Protein AF-A0A6M3IKQ6-F1 (afdb_monomer_lite)

Organism: NCBI:txid1070528

Sequence (246 aa):
MAHYSEMDGYPQEQFGENSQMYCERKLKCAWADRYAVLMEVAGNGGQNYPYKTDMLARANGAGIMPFGKQSDSSSSPIAVYDYAIITVKYSTTTAVKLGSAWVTEELQPTSRLINVNMAGHNWIAPGSYPVVPADNIVKLETAFDYVVTYYHLTGIPVAAYANCNKVNSGSVASWLLGLSFDPETLLYPRPIVIRTFDPGIL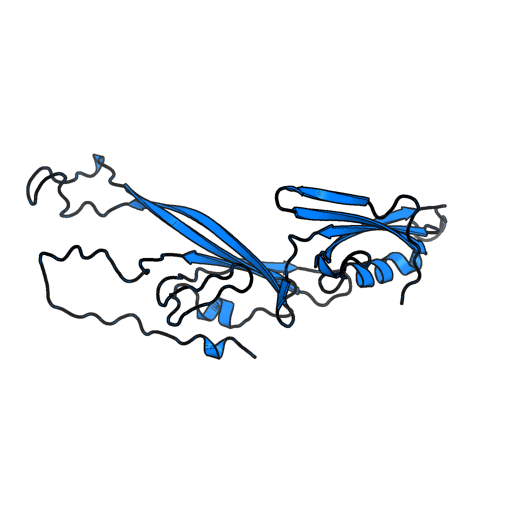STFRLTYRFGFRPATWNKHLHTNEYYATTADPIYKSFNFASLMP

Structure (mmCIF, N/CA/C/O backbone):
data_AF-A0A6M3IKQ6-F1
#
_entry.id   AF-A0A6M3IKQ6-F1
#
loop_
_atom_site.group_PDB
_atom_site.id
_atom_site.type_symbol
_atom_site.label_atom_id
_atom_site.label_alt_id
_atom_site.label_comp_id
_atom_site.label_asym_id
_atom_site.label_entity_id
_atom_site.label_seq_id
_atom_site.pdbx_PDB_ins_code
_atom_site.Cartn_x
_atom_site.Cartn_y
_atom_site.Cartn_z
_atom_site.occupancy
_atom_site.B_iso_or_equiv
_atom_site.auth_seq_id
_atom_site.auth_comp_id
_atom_site.auth_asym_id
_atom_site.auth_atom_id
_atom_site.pdbx_PDB_model_num
ATOM 1 N N . MET A 1 1 ? 6.116 -10.976 -26.758 1.00 73.38 1 MET A N 1
ATOM 2 C CA . MET A 1 1 ? 7.003 -10.676 -25.619 1.00 73.38 1 MET A CA 1
ATOM 3 C C . MET A 1 1 ? 8.006 -9.667 -26.124 1.00 73.38 1 MET A C 1
ATOM 5 O O . MET A 1 1 ? 8.506 -9.875 -27.226 1.00 73.38 1 MET A O 1
ATOM 9 N N . ALA A 1 2 ? 8.188 -8.545 -25.437 1.00 83.19 2 ALA A N 1
ATOM 10 C CA . ALA A 1 2 ? 9.116 -7.529 -25.920 1.00 83.19 2 ALA A CA 1
ATOM 11 C C . ALA A 1 2 ? 10.561 -8.000 -25.684 1.00 83.19 2 ALA A C 1
ATOM 13 O O . ALA A 1 2 ? 10.852 -8.617 -24.662 1.00 83.19 2 ALA A O 1
ATOM 14 N N . HIS A 1 3 ? 11.468 -7.751 -26.630 1.00 92.12 3 HIS A N 1
ATOM 15 C CA . HIS A 1 3 ? 12.859 -8.185 -26.497 1.00 92.12 3 HIS A CA 1
ATOM 16 C C . HIS A 1 3 ? 13.669 -7.153 -25.705 1.00 92.12 3 HIS A C 1
ATOM 18 O O . HIS A 1 3 ? 13.751 -5.982 -26.078 1.00 92.12 3 HIS A O 1
ATOM 24 N N . TYR A 1 4 ? 14.296 -7.594 -24.617 1.00 96.12 4 TYR A N 1
ATOM 25 C CA . TYR A 1 4 ? 15.189 -6.771 -23.808 1.00 96.12 4 TYR A CA 1
ATOM 26 C C . TYR A 1 4 ? 16.351 -7.601 -23.253 1.00 96.12 4 TYR A C 1
ATOM 28 O O . TYR A 1 4 ? 16.254 -8.820 -23.120 1.00 96.12 4 TYR A O 1
ATOM 36 N N . SER A 1 5 ? 17.452 -6.932 -22.917 1.00 97.00 5 SER A N 1
ATOM 37 C CA . SER A 1 5 ? 18.617 -7.521 -22.251 1.00 97.00 5 SER A CA 1
ATOM 38 C C . SER A 1 5 ? 18.917 -6.780 -20.951 1.00 97.00 5 SER A C 1
ATOM 40 O O . SER A 1 5 ? 18.709 -5.571 -20.861 1.00 97.00 5 SER A O 1
ATOM 42 N N . GLU A 1 6 ? 19.421 -7.476 -19.938 1.00 97.12 6 GLU A N 1
ATOM 43 C CA . GLU A 1 6 ? 19.898 -6.826 -18.711 1.00 97.12 6 GLU A CA 1
ATOM 44 C C . GLU A 1 6 ? 21.197 -6.055 -19.001 1.00 97.12 6 GLU A C 1
ATOM 46 O O . GLU A 1 6 ? 22.000 -6.477 -19.834 1.00 97.12 6 GLU A O 1
ATOM 51 N N . MET A 1 7 ? 21.378 -4.890 -18.378 1.00 97.50 7 MET A N 1
ATOM 52 C CA . MET A 1 7 ? 22.631 -4.139 -18.460 1.00 97.50 7 MET A CA 1
ATOM 53 C C . MET A 1 7 ? 23.679 -4.705 -17.502 1.00 97.50 7 MET A C 1
ATOM 55 O O . MET A 1 7 ? 23.350 -5.098 -16.384 1.00 97.50 7 MET A O 1
ATOM 59 N N . ASP A 1 8 ? 24.947 -4.655 -17.909 1.00 96.88 8 ASP A N 1
ATOM 60 C CA . ASP A 1 8 ? 26.065 -5.070 -17.062 1.00 96.88 8 ASP A CA 1
ATOM 61 C C . ASP A 1 8 ? 26.089 -4.295 -15.736 1.00 96.88 8 ASP A C 1
ATOM 63 O O . ASP A 1 8 ? 25.844 -3.085 -15.685 1.00 96.88 8 ASP A O 1
ATOM 67 N N . GLY A 1 9 ? 26.388 -5.007 -14.647 1.00 95.50 9 GLY A N 1
ATOM 68 C CA . GLY A 1 9 ? 26.382 -4.454 -13.290 1.00 95.50 9 GLY A CA 1
ATOM 69 C C . GLY A 1 9 ? 24.996 -4.362 -12.636 1.00 95.50 9 GLY A C 1
ATOM 70 O O . GLY A 1 9 ? 24.898 -3.832 -11.529 1.00 95.50 9 GLY A O 1
ATOM 71 N N . TYR A 1 10 ? 23.951 -4.878 -13.292 1.00 96.88 10 TYR A N 1
ATOM 72 C CA . TYR A 1 10 ? 22.602 -5.052 -12.746 1.00 96.88 10 TYR A CA 1
ATOM 73 C C . TYR A 1 10 ? 22.197 -6.539 -12.757 1.00 96.88 10 TYR A C 1
ATOM 75 O O . TYR A 1 10 ? 22.705 -7.289 -13.593 1.00 96.88 10 TYR A O 1
ATOM 83 N N . PRO A 1 11 ? 21.299 -6.992 -11.857 1.00 96.69 11 PRO A N 1
ATOM 84 C CA . PRO A 1 11 ? 20.583 -6.237 -10.819 1.00 96.69 11 PRO A CA 1
ATOM 85 C C . PRO A 1 11 ? 21.486 -5.694 -9.701 1.00 96.69 11 PRO A C 1
ATOM 87 O O . PRO A 1 11 ? 22.519 -6.276 -9.382 1.00 96.69 11 PRO A O 1
ATOM 90 N N . GLN A 1 12 ? 21.061 -4.600 -9.067 1.00 96.44 12 GLN A N 1
ATOM 91 C CA . GLN A 1 12 ? 21.650 -4.105 -7.821 1.00 96.44 12 GLN A CA 1
ATOM 92 C C . GLN A 1 12 ? 20.679 -4.373 -6.676 1.00 96.44 12 GLN A C 1
ATOM 94 O O . GLN A 1 12 ? 19.562 -3.856 -6.678 1.00 96.44 12 GLN A O 1
ATOM 99 N N . GLU A 1 13 ? 21.087 -5.209 -5.723 1.00 95.75 13 GLU A N 1
ATOM 100 C CA . GLU A 1 13 ? 20.288 -5.583 -4.553 1.00 95.75 13 GLU A CA 1
ATOM 101 C C . GLU A 1 13 ? 20.779 -4.832 -3.310 1.00 95.75 13 GLU A C 1
ATOM 103 O O . GLU A 1 13 ? 21.976 -4.769 -3.036 1.00 95.75 13 GLU A O 1
ATOM 108 N N . GLN A 1 14 ? 19.841 -4.305 -2.530 1.00 94.25 14 GLN A N 1
ATOM 109 C CA . GLN A 1 14 ? 20.077 -3.713 -1.223 1.00 94.25 14 GLN A CA 1
ATOM 110 C C . GLN A 1 14 ? 19.112 -4.334 -0.214 1.00 94.25 14 GLN A C 1
ATOM 112 O O . GLN A 1 14 ? 17.908 -4.422 -0.458 1.00 94.25 14 GLN A O 1
ATOM 117 N N . PHE A 1 15 ? 19.638 -4.730 0.942 1.00 90.19 15 PHE A N 1
ATOM 118 C CA . PHE A 1 15 ? 18.839 -5.198 2.068 1.00 90.19 15 PHE A CA 1
ATOM 119 C C . PHE A 1 15 ? 18.829 -4.117 3.145 1.00 90.19 15 PHE A C 1
ATOM 121 O O . PHE A 1 15 ? 19.882 -3.698 3.625 1.00 90.19 15 PHE A O 1
ATOM 128 N N . GLY A 1 16 ? 17.636 -3.622 3.457 1.00 83.88 16 GLY A N 1
ATOM 129 C CA . GLY A 1 16 ? 17.401 -2.675 4.535 1.00 83.88 16 GLY A CA 1
ATOM 130 C C . GLY A 1 16 ? 17.180 -3.368 5.877 1.00 83.88 16 GLY A C 1
ATOM 131 O O . GLY A 1 16 ? 17.229 -4.596 6.000 1.00 83.88 16 GLY A O 1
ATOM 132 N N . GLU A 1 17 ? 16.889 -2.557 6.889 1.00 74.25 17 GLU A N 1
ATOM 133 C CA . GLU A 1 17 ? 16.454 -3.042 8.197 1.00 74.25 17 GLU A CA 1
ATOM 134 C C . GLU A 1 17 ? 15.153 -3.857 8.057 1.00 74.25 17 GLU A C 1
ATOM 136 O O . GLU A 1 17 ? 14.319 -3.592 7.187 1.00 74.25 17 GLU A O 1
ATOM 141 N N . ASN A 1 18 ? 14.988 -4.885 8.895 1.00 77.62 18 ASN A N 1
ATOM 142 C CA . ASN A 1 18 ? 13.863 -5.835 8.859 1.00 77.62 18 ASN A CA 1
ATOM 143 C C . ASN A 1 18 ? 13.799 -6.727 7.607 1.00 77.62 18 ASN A C 1
ATOM 145 O O . ASN A 1 18 ? 12.714 -7.105 7.168 1.00 77.62 18 ASN A O 1
ATOM 149 N N . SER A 1 19 ? 14.953 -7.056 7.016 1.00 80.12 19 SER A N 1
ATOM 150 C CA . SER A 1 19 ? 15.046 -7.950 5.848 1.00 80.12 19 SER A CA 1
ATOM 151 C C . SER A 1 19 ? 14.261 -7.451 4.628 1.00 80.12 19 SER A C 1
ATOM 153 O O . SER A 1 19 ? 13.916 -8.230 3.738 1.00 80.12 19 SER A O 1
ATOM 155 N N . GLN A 1 20 ? 13.991 -6.143 4.561 1.00 85.62 20 GLN A N 1
ATOM 156 C CA . GLN A 1 20 ? 13.368 -5.535 3.395 1.00 85.62 20 GLN A CA 1
ATOM 157 C C . GLN A 1 20 ? 14.355 -5.540 2.236 1.00 85.62 20 GLN A C 1
ATOM 159 O O . GLN A 1 20 ? 15.474 -5.046 2.365 1.00 85.62 20 GLN A O 1
ATOM 164 N N . MET A 1 21 ? 13.938 -6.072 1.095 1.00 90.56 21 MET A N 1
ATOM 165 C CA . MET A 1 21 ? 14.737 -6.026 -0.118 1.00 90.56 21 MET A CA 1
ATOM 166 C C . MET A 1 21 ? 14.303 -4.826 -0.950 1.00 90.56 21 MET A C 1
ATOM 168 O O . MET A 1 21 ? 13.110 -4.591 -1.162 1.00 90.56 21 MET A O 1
ATOM 172 N N . TYR A 1 22 ? 15.290 -4.106 -1.460 1.00 93.06 22 TYR A N 1
ATOM 173 C CA . TYR A 1 22 ? 15.157 -3.129 -2.524 1.00 93.06 22 TYR A CA 1
ATOM 174 C C . TYR A 1 22 ? 16.074 -3.570 -3.653 1.00 93.06 22 TYR A C 1
ATOM 176 O O . TYR A 1 22 ? 17.230 -3.917 -3.422 1.00 93.06 22 TYR A O 1
ATOM 184 N N . CYS A 1 23 ? 15.568 -3.598 -4.878 1.00 94.69 23 CYS A N 1
ATOM 185 C CA . CYS A 1 23 ? 16.398 -3.944 -6.020 1.00 94.69 23 CYS A CA 1
ATOM 186 C C . CYS A 1 23 ? 16.114 -3.028 -7.200 1.00 94.69 23 CYS A C 1
ATOM 188 O O . CYS A 1 23 ? 14.964 -2.708 -7.492 1.00 94.69 23 CYS A O 1
ATOM 190 N N . GLU A 1 24 ? 17.174 -2.617 -7.883 1.00 96.56 24 GLU A N 1
ATOM 191 C CA . GLU A 1 24 ? 17.090 -1.930 -9.160 1.00 96.56 24 GLU A CA 1
ATOM 192 C C . GLU A 1 24 ? 17.574 -2.866 -10.269 1.00 96.56 24 GLU A C 1
ATOM 194 O O . GLU A 1 24 ? 18.636 -3.478 -10.164 1.00 96.56 24 GLU A O 1
ATOM 199 N N . ARG A 1 25 ? 16.793 -2.969 -11.345 1.00 96.94 25 ARG A N 1
ATOM 200 C CA . ARG A 1 25 ? 17.177 -3.621 -12.602 1.00 96.94 25 ARG A CA 1
ATOM 201 C C . ARG A 1 25 ? 17.232 -2.581 -13.703 1.00 96.94 25 ARG A C 1
ATOM 203 O O . ARG A 1 25 ? 16.360 -1.717 -13.766 1.00 96.94 25 ARG A O 1
ATOM 210 N N . LYS A 1 26 ? 18.202 -2.698 -14.607 1.00 97.88 26 LYS A N 1
ATOM 211 C CA . LYS A 1 26 ? 18.255 -1.890 -15.829 1.00 97.88 26 LYS A CA 1
ATOM 212 C C . LYS A 1 26 ? 18.167 -2.792 -17.042 1.00 97.88 26 LYS A C 1
ATOM 214 O O . LYS A 1 26 ? 19.040 -3.624 -17.271 1.00 97.88 26 LYS A O 1
ATOM 219 N N . LEU A 1 27 ? 17.095 -2.622 -17.805 1.00 97.75 27 LEU A N 1
ATOM 220 C CA . LEU A 1 27 ? 16.808 -3.408 -18.998 1.00 97.75 27 LEU A CA 1
ATOM 221 C C . LEU A 1 27 ? 17.016 -2.530 -20.227 1.00 97.75 27 LEU A C 1
ATOM 223 O O . LEU A 1 27 ? 16.401 -1.475 -20.347 1.00 97.75 27 LEU A O 1
ATOM 227 N N . LYS A 1 28 ? 17.868 -2.960 -21.150 1.00 98.12 28 LYS A N 1
ATOM 228 C CA . LYS A 1 28 ? 18.064 -2.321 -22.447 1.00 98.12 28 LYS A CA 1
ATOM 229 C C . LYS A 1 28 ? 17.119 -2.951 -23.466 1.00 98.12 28 LYS A C 1
ATOM 231 O O . LYS A 1 28 ? 17.095 -4.167 -23.622 1.00 98.12 28 LYS A O 1
ATOM 236 N N . CYS A 1 29 ? 16.375 -2.127 -24.189 1.00 97.81 29 CYS A N 1
ATOM 237 C CA . CYS A 1 29 ? 15.511 -2.553 -25.292 1.00 97.81 29 CYS A CA 1
ATOM 238 C C . CYS A 1 29 ? 15.578 -1.552 -26.448 1.00 97.81 29 CYS A C 1
ATOM 240 O O . CYS A 1 29 ? 16.143 -0.465 -26.297 1.00 97.81 29 CYS A O 1
ATOM 242 N N . ALA A 1 30 ? 15.023 -1.908 -27.608 1.00 97.31 30 ALA A N 1
ATOM 243 C CA . ALA A 1 30 ? 14.851 -0.954 -28.699 1.00 97.31 30 ALA A CA 1
ATOM 244 C C . ALA A 1 30 ? 13.930 0.193 -28.254 1.00 97.31 30 ALA A C 1
ATOM 246 O O . ALA A 1 30 ? 12.958 -0.029 -27.529 1.00 97.31 30 ALA A O 1
ATOM 247 N N . TRP A 1 31 ? 14.194 1.424 -28.705 1.00 95.75 31 TRP A N 1
ATOM 248 C CA . TRP A 1 31 ? 13.363 2.573 -28.317 1.00 95.75 31 TRP A CA 1
ATOM 249 C C . TRP A 1 31 ? 11.885 2.365 -28.665 1.00 95.75 31 TRP A C 1
ATOM 251 O O . TRP A 1 31 ? 11.014 2.749 -27.887 1.00 95.75 31 TRP A O 1
ATOM 261 N N . ALA A 1 32 ? 11.581 1.717 -29.792 1.00 93.81 32 ALA A N 1
ATOM 262 C CA . ALA A 1 32 ? 10.210 1.412 -30.202 1.00 93.81 32 ALA A CA 1
ATOM 263 C C . ALA A 1 32 ? 9.454 0.521 -29.192 1.00 93.81 32 ALA A C 1
ATOM 265 O O . ALA A 1 32 ? 8.263 0.733 -28.973 1.00 93.81 32 ALA A O 1
ATOM 266 N N . ASP A 1 33 ? 10.152 -0.391 -28.510 1.00 96.00 33 ASP A N 1
ATOM 267 C CA . ASP A 1 33 ? 9.553 -1.401 -27.625 1.00 96.00 33 ASP A CA 1
ATOM 268 C C . ASP A 1 33 ? 9.445 -0.950 -26.162 1.00 96.00 33 ASP A C 1
ATOM 270 O O . ASP A 1 33 ? 8.857 -1.644 -25.331 1.00 96.00 33 ASP A O 1
ATOM 274 N N . ARG A 1 34 ? 9.983 0.228 -25.824 1.00 94.88 34 ARG A N 1
ATOM 275 C CA . ARG A 1 34 ? 10.142 0.714 -24.441 1.00 94.88 34 ARG A CA 1
ATOM 276 C C . ARG A 1 34 ? 8.866 0.659 -23.597 1.00 94.88 34 ARG A C 1
ATOM 278 O O . ARG A 1 34 ? 8.922 0.302 -22.423 1.00 94.88 34 ARG A O 1
ATOM 285 N N . TYR A 1 35 ? 7.712 0.981 -24.184 1.00 93.44 35 TYR A N 1
ATOM 286 C CA . TYR A 1 35 ? 6.434 0.917 -23.475 1.00 93.44 35 TYR A CA 1
ATOM 287 C C . TYR A 1 35 ? 5.944 -0.518 -23.314 1.00 93.44 35 TYR A C 1
ATOM 289 O O . TYR A 1 35 ? 5.435 -0.850 -22.253 1.00 93.44 35 TYR A O 1
ATOM 297 N N . ALA A 1 36 ? 6.133 -1.382 -24.313 1.00 92.75 36 ALA A N 1
ATOM 298 C CA . ALA A 1 36 ? 5.767 -2.789 -24.196 1.00 92.75 36 ALA A CA 1
ATOM 299 C C . ALA A 1 36 ? 6.574 -3.473 -23.080 1.00 92.75 36 ALA A C 1
ATOM 301 O O . ALA A 1 36 ? 5.982 -4.136 -22.234 1.00 92.75 36 ALA A O 1
ATOM 302 N N . VAL A 1 37 ? 7.889 -3.224 -23.010 1.00 93.56 37 VAL A N 1
ATOM 303 C CA . VAL A 1 37 ? 8.751 -3.720 -21.920 1.00 93.56 37 VAL A CA 1
ATOM 304 C C . VAL A 1 37 ? 8.317 -3.153 -20.567 1.00 93.56 37 VAL A C 1
ATOM 306 O O . VAL A 1 37 ? 8.193 -3.897 -19.597 1.00 93.56 37 VAL A O 1
ATOM 309 N N . LEU A 1 38 ? 8.047 -1.845 -20.484 1.00 92.31 38 LEU A N 1
ATOM 310 C CA . LEU A 1 38 ? 7.587 -1.230 -19.237 1.00 92.31 38 LEU A CA 1
ATOM 311 C C . LEU A 1 38 ? 6.268 -1.849 -18.753 1.00 92.31 38 LEU A C 1
ATOM 313 O O . LEU A 1 38 ? 6.139 -2.158 -17.571 1.00 92.31 38 LEU A O 1
ATOM 317 N N . MET A 1 39 ? 5.310 -2.065 -19.653 1.00 88.19 39 MET A N 1
ATOM 318 C CA . MET A 1 39 ? 4.015 -2.664 -19.326 1.00 88.19 39 MET A CA 1
ATOM 319 C C . MET A 1 39 ? 4.132 -4.145 -18.960 1.00 88.19 39 MET A C 1
ATOM 321 O O . MET A 1 39 ? 3.402 -4.612 -18.092 1.00 88.19 39 MET A O 1
ATOM 325 N N . GLU A 1 40 ? 5.057 -4.877 -19.579 1.00 88.44 40 GLU A N 1
ATOM 326 C CA . GLU A 1 40 ? 5.333 -6.275 -19.247 1.00 88.44 40 GLU A CA 1
ATOM 327 C C . GLU A 1 40 ? 5.902 -6.414 -17.827 1.00 88.44 40 GLU A C 1
ATOM 329 O O . GLU A 1 40 ? 5.454 -7.265 -17.060 1.00 88.44 40 GLU A O 1
ATOM 334 N N . VAL A 1 41 ? 6.851 -5.550 -17.453 1.00 89.62 41 VAL A N 1
ATOM 335 C CA . VAL A 1 41 ? 7.577 -5.690 -16.184 1.00 89.62 41 VAL A CA 1
ATOM 336 C C . VAL A 1 41 ? 6.888 -4.975 -15.021 1.00 89.62 41 VAL A C 1
ATOM 338 O O . VAL A 1 41 ? 6.848 -5.503 -13.910 1.00 89.62 41 VAL A O 1
ATOM 341 N N . ALA A 1 42 ? 6.356 -3.773 -15.242 1.00 85.31 42 ALA A N 1
ATOM 342 C CA . ALA A 1 42 ? 5.749 -2.944 -14.196 1.00 85.31 42 ALA A CA 1
ATOM 343 C C . ALA A 1 42 ? 4.217 -2.846 -14.296 1.00 85.31 42 ALA A C 1
ATOM 345 O O . ALA A 1 42 ? 3.572 -2.388 -13.352 1.00 85.31 42 ALA A O 1
ATOM 346 N N . GLY A 1 43 ? 3.612 -3.285 -15.403 1.00 76.62 43 GLY A N 1
ATOM 347 C CA . GLY A 1 43 ? 2.158 -3.294 -15.551 1.00 76.62 43 GLY A CA 1
ATOM 348 C C . GLY A 1 43 ? 1.476 -4.337 -14.662 1.00 76.62 43 GLY A C 1
ATOM 349 O O . GLY A 1 43 ? 2.097 -5.276 -14.164 1.00 76.62 43 GLY A O 1
ATOM 350 N N . ASN A 1 44 ? 0.168 -4.167 -14.443 1.00 66.38 44 ASN A N 1
ATOM 351 C CA . ASN A 1 44 ? -0.695 -5.117 -13.723 1.00 66.38 44 ASN A CA 1
ATOM 352 C C . ASN A 1 44 ? -0.170 -5.555 -12.339 1.00 66.38 44 ASN A C 1
ATOM 354 O O . ASN A 1 44 ? -0.398 -6.687 -11.909 1.00 66.38 44 ASN A O 1
ATOM 358 N N . GLY A 1 45 ? 0.486 -4.627 -11.632 1.00 65.62 45 GLY A N 1
ATOM 359 C CA . GLY A 1 45 ? 1.040 -4.817 -10.287 1.00 65.62 45 GLY A CA 1
ATOM 360 C C . GLY A 1 45 ? 2.394 -5.509 -10.221 1.00 65.62 45 GLY A C 1
ATOM 361 O O . GLY A 1 45 ? 2.764 -6.062 -9.185 1.00 65.62 45 GLY A O 1
ATOM 362 N N . GLY A 1 46 ? 3.128 -5.444 -11.327 1.00 80.19 46 GLY A N 1
ATOM 363 C CA . GLY A 1 46 ? 4.547 -5.723 -11.349 1.00 80.19 46 GLY A CA 1
ATOM 364 C C . GLY A 1 46 ? 4.875 -7.207 -11.384 1.00 80.19 46 GLY A C 1
ATOM 365 O O . GLY A 1 46 ? 4.272 -8.050 -10.708 1.00 80.19 46 GLY A O 1
ATOM 366 N N . GLN A 1 47 ? 5.887 -7.534 -12.173 1.00 87.56 47 GLN A N 1
ATOM 367 C CA . GLN A 1 47 ? 6.484 -8.854 -12.190 1.00 87.56 47 GLN A CA 1
ATOM 368 C C . GLN A 1 47 ? 7.147 -9.147 -10.837 1.00 87.56 47 GLN A C 1
ATOM 370 O O . GLN A 1 47 ? 7.670 -8.247 -10.169 1.00 87.56 47 GLN A O 1
ATOM 375 N N . ASN A 1 48 ? 7.137 -10.419 -10.436 1.00 89.06 48 ASN A N 1
ATOM 376 C CA . ASN A 1 48 ? 7.982 -10.874 -9.337 1.00 89.06 48 ASN A CA 1
ATOM 377 C C . ASN A 1 48 ? 9.450 -10.695 -9.722 1.00 89.06 48 ASN A C 1
ATOM 379 O O . ASN A 1 48 ? 9.824 -10.838 -10.888 1.00 89.06 48 ASN A O 1
ATOM 383 N N . TYR A 1 49 ? 10.285 -10.411 -8.733 1.00 92.50 49 TYR A N 1
ATOM 384 C CA . TYR A 1 49 ? 11.717 -10.335 -8.930 1.00 92.50 49 TYR A CA 1
ATOM 385 C C . TYR A 1 49 ? 12.247 -11.693 -9.427 1.00 92.50 49 TYR A C 1
ATOM 387 O O . TYR A 1 49 ? 12.083 -12.699 -8.733 1.00 92.50 49 TYR A O 1
ATOM 395 N N . PRO A 1 50 ? 12.843 -11.761 -10.633 1.00 92.00 50 PRO A N 1
ATOM 396 C CA . PRO A 1 50 ? 13.074 -13.042 -11.300 1.00 92.00 50 PRO A CA 1
ATOM 397 C C . PRO A 1 50 ? 14.208 -13.863 -10.682 1.00 92.00 50 PRO A C 1
ATOM 399 O O . PRO A 1 50 ? 14.252 -15.070 -10.888 1.00 92.00 50 PRO A O 1
ATOM 402 N N . TYR A 1 51 ? 15.115 -13.232 -9.932 1.00 92.12 51 TYR A N 1
ATOM 403 C CA . TYR A 1 51 ? 16.297 -13.901 -9.381 1.00 92.12 51 TYR A CA 1
ATOM 404 C C . TYR A 1 51 ? 16.064 -14.526 -7.996 1.00 92.12 51 TYR A C 1
ATOM 406 O O . TYR A 1 51 ? 16.803 -15.427 -7.611 1.00 92.12 51 TYR A O 1
ATOM 414 N N . LYS A 1 52 ? 15.039 -14.074 -7.257 1.00 87.06 52 LYS A N 1
ATOM 415 C CA . LYS A 1 52 ? 14.637 -14.603 -5.939 1.00 87.06 52 LYS A CA 1
ATOM 416 C C . LYS A 1 52 ? 13.118 -14.554 -5.796 1.00 87.06 52 LYS A C 1
ATOM 418 O O . LYS A 1 52 ? 12.551 -13.614 -5.239 1.00 87.06 52 LYS A O 1
ATOM 423 N N . THR A 1 53 ? 12.447 -15.547 -6.372 1.00 82.25 53 THR A N 1
ATOM 424 C CA . THR A 1 53 ? 10.977 -15.607 -6.407 1.00 82.25 53 THR A CA 1
ATOM 425 C C . THR A 1 53 ? 10.350 -15.899 -5.043 1.00 82.25 53 THR A C 1
ATOM 427 O O . THR A 1 53 ? 9.187 -15.574 -4.822 1.00 82.25 53 THR A O 1
ATOM 430 N N . ASP A 1 54 ? 11.114 -16.504 -4.136 1.00 81.25 54 ASP A N 1
ATOM 431 C CA . ASP A 1 54 ? 10.752 -16.832 -2.755 1.00 81.25 54 ASP A CA 1
ATOM 432 C C . ASP A 1 54 ? 10.638 -15.597 -1.850 1.00 81.25 54 ASP A C 1
ATOM 434 O O . ASP A 1 54 ? 9.831 -15.587 -0.925 1.00 81.25 54 ASP A O 1
ATOM 438 N N . MET A 1 55 ? 11.380 -14.527 -2.148 1.00 80.94 55 MET A N 1
ATOM 439 C CA . MET A 1 55 ? 11.333 -13.280 -1.376 1.00 80.94 55 MET A CA 1
ATOM 440 C C . MET A 1 55 ? 10.053 -12.469 -1.592 1.00 80.94 55 MET A C 1
ATOM 442 O O . MET A 1 55 ? 9.833 -11.489 -0.886 1.00 80.94 55 MET A O 1
ATOM 446 N N . LEU A 1 56 ? 9.222 -12.834 -2.575 1.00 81.69 56 LEU A N 1
ATOM 447 C CA . LEU A 1 56 ? 7.997 -12.111 -2.939 1.00 81.69 56 LEU A CA 1
ATOM 448 C C . LEU A 1 56 ? 8.228 -10.622 -3.277 1.00 81.69 56 LEU A C 1
ATOM 450 O O . LEU A 1 56 ? 7.289 -9.830 -3.264 1.00 81.69 56 LEU A O 1
ATOM 454 N N . ALA A 1 57 ? 9.460 -10.230 -3.618 1.00 87.62 57 ALA A N 1
ATOM 455 C CA . ALA A 1 57 ? 9.756 -8.885 -4.093 1.00 87.62 57 ALA A CA 1
ATOM 456 C C . ALA A 1 57 ? 9.079 -8.654 -5.450 1.00 87.62 57 ALA A C 1
ATOM 458 O O . ALA A 1 57 ? 9.153 -9.505 -6.340 1.00 87.62 57 ALA A O 1
ATOM 459 N N . ARG A 1 58 ? 8.446 -7.493 -5.637 1.00 87.81 58 ARG A N 1
ATOM 460 C CA . ARG A 1 58 ? 7.733 -7.157 -6.880 1.00 87.81 58 ARG A CA 1
ATOM 461 C C . ARG A 1 58 ? 8.135 -5.805 -7.417 1.00 87.81 58 ARG A C 1
ATOM 463 O O . ARG A 1 58 ? 8.501 -4.921 -6.642 1.00 87.81 58 ARG A O 1
ATOM 470 N N . ALA A 1 59 ? 8.025 -5.645 -8.734 1.00 90.50 59 ALA A N 1
ATOM 471 C CA . ALA A 1 59 ? 8.219 -4.357 -9.376 1.00 90.50 59 ALA A CA 1
ATOM 472 C C . ALA A 1 59 ? 7.182 -3.348 -8.849 1.00 90.50 59 ALA A C 1
ATOM 474 O O . ALA A 1 59 ? 5.979 -3.556 -8.990 1.00 90.50 59 ALA A O 1
ATOM 475 N N . ASN A 1 60 ? 7.644 -2.262 -8.231 1.00 87.06 60 ASN A N 1
ATOM 476 C CA . ASN A 1 60 ? 6.802 -1.205 -7.659 1.00 87.06 60 ASN A CA 1
ATOM 477 C C . ASN A 1 60 ? 6.926 0.133 -8.395 1.00 87.06 60 ASN A C 1
ATOM 479 O O . ASN A 1 60 ? 6.238 1.096 -8.064 1.00 87.06 60 ASN A O 1
ATOM 483 N N . GLY A 1 61 ? 7.791 0.188 -9.403 1.00 87.56 61 GLY A N 1
ATOM 484 C CA . GLY A 1 61 ? 7.930 1.325 -10.291 1.00 87.56 61 GLY A CA 1
ATOM 485 C C . GLY A 1 61 ? 8.893 1.019 -11.425 1.00 87.56 61 GLY A C 1
ATOM 486 O O . GLY A 1 61 ? 9.782 0.175 -11.300 1.00 87.56 61 GLY A O 1
ATOM 487 N N . ALA A 1 62 ? 8.728 1.728 -12.534 1.00 92.88 62 ALA A N 1
ATOM 488 C CA . ALA A 1 62 ? 9.681 1.709 -13.628 1.00 92.88 62 ALA A CA 1
ATOM 489 C C . ALA A 1 62 ? 9.798 3.095 -14.262 1.00 92.88 62 ALA A C 1
ATOM 491 O O . ALA A 1 62 ? 8.829 3.851 -14.315 1.00 92.88 62 ALA A O 1
ATOM 492 N N . GLY A 1 63 ? 10.995 3.424 -14.737 1.00 94.31 63 GLY A N 1
ATOM 493 C CA . GLY A 1 63 ? 11.280 4.636 -15.495 1.00 94.31 63 GLY A CA 1
ATOM 494 C C . GLY A 1 63 ? 11.921 4.294 -16.831 1.00 94.31 63 GLY A C 1
ATOM 495 O O . GLY A 1 63 ? 12.650 3.312 -16.934 1.00 94.31 63 GLY A O 1
ATOM 496 N N . ILE A 1 64 ? 11.655 5.113 -17.846 1.00 96.50 64 ILE A N 1
ATOM 497 C CA . ILE A 1 64 ? 12.250 4.983 -19.178 1.00 96.50 64 ILE A CA 1
ATOM 498 C C . ILE A 1 64 ? 13.263 6.107 -19.367 1.00 96.50 64 ILE A C 1
ATOM 500 O O . ILE A 1 64 ? 12.926 7.275 -19.182 1.00 96.50 64 ILE A O 1
ATOM 504 N N . MET A 1 65 ? 14.479 5.762 -19.777 1.00 97.12 65 MET A N 1
ATOM 505 C CA . MET A 1 65 ? 15.531 6.709 -20.133 1.00 97.12 65 MET A CA 1
ATOM 506 C C . MET A 1 65 ? 15.982 6.473 -21.584 1.00 97.12 65 MET A C 1
ATOM 508 O O . MET A 1 65 ? 16.198 5.319 -21.963 1.00 97.12 65 MET A O 1
ATOM 512 N N . PRO A 1 66 ? 16.126 7.524 -22.413 1.00 96.75 66 PRO A N 1
ATOM 513 C CA . PRO A 1 66 ? 16.694 7.387 -23.754 1.00 96.75 66 PRO A CA 1
ATOM 514 C C . PRO A 1 66 ? 18.159 6.956 -23.705 1.00 96.75 66 PRO A C 1
ATOM 516 O O . PRO A 1 66 ? 18.904 7.368 -22.815 1.00 96.75 66 PRO A O 1
ATOM 519 N N . PHE A 1 67 ? 18.578 6.125 -24.661 1.00 97.00 67 PHE A N 1
ATOM 520 C CA . PHE A 1 67 ? 19.948 5.627 -24.737 1.00 97.00 67 PHE A CA 1
ATOM 521 C C . PHE A 1 67 ? 20.404 5.397 -26.185 1.00 97.00 67 PHE A C 1
ATOM 523 O O . PHE A 1 67 ? 19.637 4.952 -27.036 1.00 97.00 67 PHE A O 1
ATOM 530 N N . GLY A 1 68 ? 21.686 5.644 -26.458 1.00 94.38 68 GLY A N 1
ATOM 531 C CA . GLY A 1 68 ? 22.258 5.532 -27.803 1.00 94.38 68 GLY A CA 1
ATOM 532 C C . GLY A 1 68 ? 22.131 6.819 -28.617 1.00 94.38 68 GLY A C 1
ATOM 533 O O . GLY A 1 68 ? 21.968 7.906 -28.056 1.00 94.38 68 GLY A O 1
ATOM 534 N N . LYS A 1 69 ? 22.260 6.708 -29.943 1.00 93.44 69 LYS A N 1
ATOM 535 C CA . LYS A 1 69 ? 22.226 7.872 -30.826 1.00 93.44 69 LYS A CA 1
ATOM 536 C C . LYS A 1 69 ? 20.788 8.367 -30.959 1.00 93.44 69 LYS A C 1
ATOM 538 O O . LYS A 1 69 ? 19.859 7.577 -31.118 1.00 93.44 69 LYS A O 1
ATOM 543 N N . GLN A 1 70 ? 20.612 9.684 -30.905 1.00 92.31 70 GLN A N 1
ATOM 544 C CA . GLN A 1 70 ? 19.359 10.303 -31.314 1.00 92.31 70 GLN A CA 1
ATOM 545 C C . GLN A 1 70 ? 19.289 10.289 -32.843 1.00 92.31 70 GLN A C 1
ATOM 547 O O . GLN A 1 70 ? 20.188 10.786 -33.525 1.00 92.31 70 GLN A O 1
ATOM 552 N N . SER A 1 71 ? 18.233 9.692 -33.378 1.00 85.38 71 SER A N 1
ATOM 553 C CA . SER A 1 71 ? 17.895 9.784 -34.789 1.00 85.38 71 SER A CA 1
ATOM 554 C C . SER A 1 71 ? 17.049 11.035 -34.983 1.00 85.38 71 SER A C 1
ATOM 556 O O . SER A 1 71 ? 15.882 11.069 -34.595 1.00 85.38 71 SER A O 1
ATOM 558 N N . ASP A 1 72 ? 17.642 12.078 -35.558 1.00 73.38 72 ASP A N 1
ATOM 559 C CA . ASP A 1 72 ? 16.899 13.283 -35.908 1.00 73.38 72 ASP A CA 1
ATOM 560 C C . ASP A 1 72 ? 15.959 12.971 -37.073 1.00 73.38 72 ASP A C 1
ATOM 562 O O . ASP A 1 72 ? 16.392 12.724 -38.199 1.00 73.38 72 ASP A O 1
ATOM 566 N N . SER A 1 73 ? 14.652 12.996 -36.818 1.00 62.84 73 SER A N 1
ATOM 567 C CA . SER A 1 73 ? 13.689 13.133 -37.903 1.00 62.84 73 SER A CA 1
ATOM 568 C C . SER A 1 73 ? 13.503 14.621 -38.167 1.00 62.84 73 SER A C 1
ATOM 570 O O . SER A 1 73 ? 12.911 15.327 -37.354 1.00 62.84 73 SER A O 1
ATOM 572 N N . SER A 1 74 ? 13.972 15.103 -39.316 1.00 63.78 74 SER A N 1
ATOM 573 C CA . SER A 1 74 ? 13.803 16.496 -39.758 1.00 63.78 74 SER A CA 1
ATOM 574 C C . SER A 1 74 ? 12.334 16.937 -39.898 1.00 63.78 74 SER A C 1
ATOM 576 O O . SER A 1 74 ? 12.068 18.112 -40.133 1.00 63.78 74 SER A O 1
ATOM 578 N N . SER A 1 75 ? 11.379 16.015 -39.746 1.00 71.31 75 SER A N 1
ATOM 579 C CA . SER A 1 75 ? 9.946 16.213 -39.968 1.00 71.31 75 SER A CA 1
ATOM 580 C C . SER A 1 75 ? 9.041 15.913 -38.765 1.00 71.31 75 SER A C 1
ATOM 582 O O . SER A 1 75 ? 7.843 16.173 -38.858 1.00 71.31 75 SER A O 1
ATOM 584 N N . SER A 1 76 ? 9.558 15.397 -37.641 1.00 73.25 76 SER A N 1
ATOM 585 C CA . SER A 1 76 ? 8.752 15.148 -36.433 1.00 73.25 76 SER A CA 1
ATOM 586 C C . SER A 1 76 ? 9.388 15.807 -35.210 1.00 73.25 76 SER A C 1
ATOM 588 O O . SER A 1 76 ? 10.582 15.625 -34.978 1.00 73.25 76 SER A O 1
ATOM 590 N N . PRO A 1 77 ? 8.614 16.528 -34.377 1.00 78.12 77 PRO A N 1
ATOM 591 C CA . PRO A 1 77 ? 9.111 17.138 -33.143 1.00 78.12 77 PRO A CA 1
ATOM 592 C C . PRO A 1 77 ? 9.393 16.109 -32.028 1.00 78.12 77 PRO A C 1
ATOM 594 O O . PRO A 1 77 ? 9.586 16.484 -30.873 1.00 78.12 77 PRO A O 1
ATOM 597 N N . ILE A 1 78 ? 9.367 14.810 -32.337 1.00 84.19 78 ILE A N 1
ATOM 598 C CA . ILE A 1 78 ? 9.519 13.722 -31.371 1.00 84.19 78 ILE A CA 1
ATOM 599 C C . ILE A 1 78 ? 10.945 13.180 -31.457 1.00 84.19 78 ILE A C 1
ATOM 601 O O . ILE A 1 78 ? 11.353 12.665 -32.495 1.00 84.19 78 ILE A O 1
ATOM 605 N N . ALA A 1 79 ? 11.682 13.237 -30.347 1.00 86.75 79 ALA A N 1
ATOM 606 C CA . ALA A 1 79 ? 12.998 12.616 -30.256 1.00 86.75 79 ALA A CA 1
ATOM 607 C C . ALA A 1 79 ? 12.886 11.082 -30.345 1.00 86.75 79 ALA A C 1
ATOM 609 O O . ALA A 1 79 ? 12.128 10.445 -29.602 1.00 86.75 79 ALA A O 1
ATOM 610 N N . VAL A 1 80 ? 13.659 10.489 -31.255 1.00 91.44 80 VAL A N 1
ATOM 611 C CA . VAL A 1 80 ? 13.782 9.038 -31.434 1.00 91.44 80 VAL A CA 1
ATOM 612 C C . VAL A 1 80 ? 15.215 8.641 -31.114 1.00 91.44 80 VAL A C 1
ATOM 614 O O . VAL A 1 80 ? 16.153 9.292 -31.560 1.00 91.44 80 VAL A O 1
ATOM 617 N N . TYR A 1 81 ? 15.384 7.570 -30.347 1.00 94.88 81 TYR A N 1
ATOM 618 C CA . TYR A 1 81 ? 16.691 7.023 -29.993 1.00 94.88 81 TYR A CA 1
ATOM 619 C C . TYR A 1 81 ? 16.818 5.601 -30.531 1.00 94.88 81 TYR A C 1
ATOM 621 O O . TYR A 1 81 ? 15.814 4.980 -30.874 1.00 94.88 81 TYR A O 1
ATOM 629 N N . ASP A 1 82 ? 18.035 5.068 -30.585 1.00 95.31 82 ASP A N 1
ATOM 630 C CA . ASP A 1 82 ? 18.236 3.661 -30.949 1.00 95.31 82 ASP A CA 1
ATOM 631 C C . ASP A 1 82 ? 17.656 2.724 -29.871 1.00 95.31 82 ASP A C 1
ATOM 633 O O . ASP A 1 82 ? 16.970 1.741 -30.164 1.00 95.31 82 ASP A O 1
ATOM 637 N N . TYR A 1 83 ? 17.894 3.055 -28.597 1.00 97.62 83 TYR A N 1
ATOM 638 C CA . TYR A 1 83 ? 17.560 2.210 -27.455 1.00 97.62 83 TYR A CA 1
ATOM 639 C C . TYR A 1 83 ? 16.874 2.994 -26.332 1.00 97.62 83 TYR A C 1
ATOM 641 O O . TYR A 1 83 ? 16.936 4.221 -26.241 1.00 97.62 83 TYR A O 1
ATOM 649 N N . ALA A 1 84 ? 16.241 2.254 -25.430 1.00 97.81 84 ALA A N 1
ATOM 650 C CA . ALA A 1 84 ? 15.788 2.739 -24.138 1.00 97.81 84 ALA A CA 1
ATOM 651 C C . ALA A 1 84 ? 16.394 1.884 -23.022 1.00 97.81 84 ALA A C 1
ATOM 653 O O . ALA A 1 84 ? 16.525 0.665 -23.166 1.00 97.81 84 ALA A O 1
ATOM 654 N N . ILE A 1 85 ? 16.714 2.524 -21.900 1.00 98.12 85 ILE A N 1
ATOM 655 C CA . ILE A 1 85 ? 17.004 1.853 -20.635 1.00 98.12 85 ILE A CA 1
ATOM 656 C C . ILE A 1 85 ? 15.764 1.968 -19.757 1.00 98.12 85 ILE A C 1
ATOM 658 O O . ILE A 1 85 ? 15.299 3.067 -19.456 1.00 98.12 85 ILE A O 1
ATOM 662 N N . ILE A 1 86 ? 15.236 0.825 -19.342 1.00 97.44 86 ILE A N 1
ATOM 663 C CA . ILE A 1 86 ? 14.129 0.720 -18.402 1.00 97.44 86 ILE A CA 1
ATOM 664 C C . ILE A 1 86 ? 14.716 0.426 -17.028 1.00 97.44 86 ILE A C 1
ATOM 666 O O . ILE A 1 86 ? 15.250 -0.659 -16.798 1.00 97.44 86 ILE A O 1
ATOM 670 N N . THR A 1 87 ? 14.621 1.389 -16.118 1.00 97.75 87 THR A N 1
ATOM 671 C CA . THR A 1 87 ? 15.016 1.210 -14.719 1.00 97.75 87 THR A CA 1
ATOM 672 C C . THR A 1 87 ? 13.811 0.719 -13.941 1.00 97.75 87 THR A C 1
ATOM 674 O O . THR A 1 87 ? 12.863 1.476 -13.747 1.00 97.75 87 THR A O 1
ATOM 677 N N . VAL A 1 88 ? 13.836 -0.531 -13.495 1.00 95.75 88 VAL A N 1
ATOM 678 C CA . VAL A 1 88 ? 12.747 -1.168 -12.754 1.00 95.75 88 VAL A CA 1
ATOM 679 C C . VAL A 1 88 ? 13.147 -1.297 -11.295 1.00 95.75 88 VAL A C 1
ATOM 681 O O . VAL A 1 88 ? 14.206 -1.838 -10.984 1.00 95.75 88 VAL A O 1
ATOM 684 N N . LYS A 1 89 ? 12.285 -0.823 -10.401 1.00 94.69 89 LYS A N 1
ATOM 685 C CA . LYS A 1 89 ? 12.474 -0.889 -8.955 1.00 94.69 89 LYS A CA 1
ATOM 686 C C . LYS A 1 89 ? 11.611 -2.002 -8.385 1.00 94.69 89 LYS A C 1
ATOM 688 O O . LYS A 1 89 ? 10.428 -2.082 -8.705 1.00 94.69 89 LYS A O 1
ATOM 693 N N . TYR A 1 90 ? 12.207 -2.848 -7.558 1.00 93.19 90 TYR A N 1
ATOM 694 C CA . TYR A 1 90 ? 11.556 -3.941 -6.850 1.00 93.19 90 TYR A CA 1
ATOM 695 C C . TYR A 1 90 ? 11.619 -3.700 -5.349 1.00 93.19 90 TYR A C 1
ATOM 697 O O . TYR A 1 90 ? 12.619 -3.184 -4.844 1.00 93.19 90 TYR A O 1
ATOM 705 N N . SER A 1 91 ? 10.575 -4.115 -4.631 1.00 90.69 91 SER A N 1
ATOM 706 C CA . SER A 1 91 ? 10.611 -4.150 -3.171 1.00 90.69 91 SER A CA 1
ATOM 707 C C . SER A 1 91 ? 9.732 -5.248 -2.570 1.00 90.69 91 SER A C 1
ATOM 709 O O . SER A 1 91 ? 8.736 -5.661 -3.172 1.00 90.69 91 SER A O 1
ATOM 711 N N . THR A 1 92 ? 10.098 -5.713 -1.374 1.00 85.50 92 THR A N 1
ATOM 712 C CA . THR A 1 92 ? 9.290 -6.636 -0.553 1.00 85.50 92 THR A CA 1
ATOM 713 C C . THR A 1 92 ? 8.246 -5.931 0.306 1.00 85.50 92 THR A C 1
ATOM 715 O O . THR A 1 92 ? 7.356 -6.586 0.829 1.00 85.50 92 THR A O 1
ATOM 718 N N . THR A 1 93 ? 8.282 -4.600 0.412 1.00 75.69 93 THR A N 1
ATOM 719 C CA . THR A 1 93 ? 7.245 -3.803 1.103 1.00 75.69 93 THR A CA 1
ATOM 720 C C . THR A 1 93 ? 5.993 -3.585 0.246 1.00 75.69 93 THR A C 1
ATOM 722 O O . THR A 1 93 ? 5.189 -2.688 0.498 1.00 75.69 93 THR A O 1
ATOM 725 N N . THR A 1 94 ? 5.846 -4.362 -0.824 1.00 66.94 94 THR A N 1
ATOM 726 C CA . THR A 1 94 ? 4.841 -4.125 -1.852 1.00 66.94 94 THR A CA 1
ATOM 727 C C . THR A 1 94 ? 3.503 -4.753 -1.505 1.00 66.94 94 THR A C 1
ATOM 729 O O . THR A 1 94 ? 3.393 -5.672 -0.697 1.00 66.94 94 THR A O 1
ATOM 732 N N . ALA A 1 95 ? 2.462 -4.209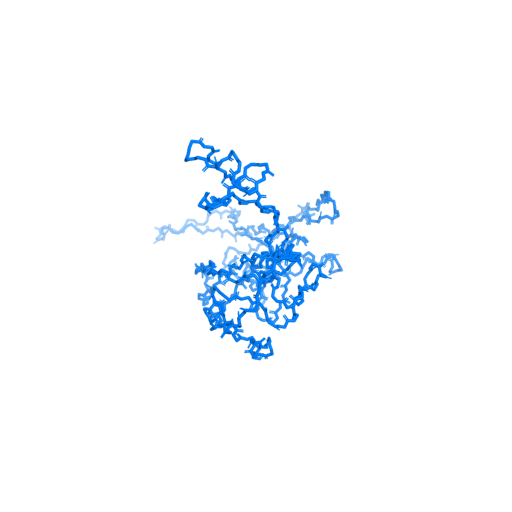 -2.127 1.00 75.25 95 ALA A N 1
ATOM 733 C CA . ALA A 1 95 ? 1.107 -4.705 -2.008 1.00 75.25 95 ALA A CA 1
ATOM 734 C C . ALA A 1 95 ? 1.017 -6.196 -2.385 1.00 75.25 95 ALA A C 1
ATOM 736 O O . ALA A 1 95 ? 1.656 -6.650 -3.336 1.00 75.25 95 ALA A O 1
ATOM 737 N N . VAL A 1 96 ? 0.169 -6.947 -1.689 1.00 80.62 96 VAL A N 1
ATOM 738 C CA . VAL A 1 96 ? -0.144 -8.341 -2.024 1.00 80.62 96 VAL A CA 1
ATOM 739 C C . VAL A 1 96 ? -1.360 -8.385 -2.939 1.00 80.62 96 VAL A C 1
ATOM 741 O O . VAL A 1 96 ? -2.301 -7.608 -2.785 1.00 80.62 96 VAL A O 1
ATOM 744 N N . LYS A 1 97 ? -1.357 -9.295 -3.914 1.00 81.31 97 LYS A N 1
ATOM 745 C CA . LYS A 1 97 ? -2.493 -9.469 -4.821 1.00 81.31 97 LYS A CA 1
ATOM 746 C C . LYS A 1 97 ? -3.618 -10.232 -4.124 1.00 81.31 97 LYS A C 1
ATOM 748 O O . LYS A 1 97 ? -3.439 -11.396 -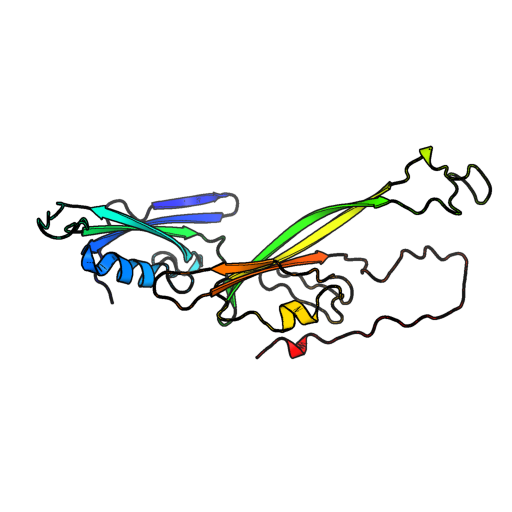3.779 1.00 81.31 97 LYS A O 1
ATOM 753 N N . LEU A 1 98 ? -4.781 -9.603 -3.990 1.00 81.94 98 LEU A N 1
ATOM 754 C CA . LEU A 1 98 ? -6.017 -10.220 -3.512 1.00 81.94 98 LEU A CA 1
ATOM 755 C C . LEU A 1 98 ? -7.079 -10.112 -4.609 1.00 81.94 98 LEU A C 1
ATOM 757 O O . LEU A 1 98 ? -7.589 -9.032 -4.917 1.00 81.94 98 LEU A O 1
ATOM 761 N N . GLY A 1 99 ? -7.374 -11.244 -5.250 1.00 85.88 99 GLY A N 1
ATOM 762 C CA . GLY A 1 99 ? -8.235 -11.284 -6.430 1.00 85.88 99 GLY A CA 1
ATOM 763 C C . GLY A 1 99 ? -7.668 -10.432 -7.572 1.00 85.88 99 GLY A C 1
ATOM 764 O O . GLY A 1 99 ? -6.553 -10.663 -8.049 1.00 85.88 99 GLY A O 1
ATOM 765 N N . SER A 1 100 ? -8.438 -9.439 -8.021 1.00 83.31 100 SER A N 1
ATOM 766 C CA . SER A 1 100 ? -8.027 -8.494 -9.067 1.00 83.31 100 SER A CA 1
ATOM 767 C C . SER A 1 100 ? -7.325 -7.239 -8.538 1.00 83.31 100 SER A C 1
ATOM 769 O O . SER A 1 100 ? -6.841 -6.450 -9.346 1.00 83.31 100 SER A O 1
ATOM 771 N N . ALA A 1 101 ? -7.281 -7.031 -7.219 1.00 85.94 101 ALA A N 1
ATOM 772 C CA . ALA A 1 101 ? -6.736 -5.829 -6.598 1.00 85.94 101 ALA A CA 1
ATOM 773 C C . ALA A 1 101 ? -5.406 -6.109 -5.894 1.00 85.94 101 ALA A C 1
ATOM 775 O O . ALA A 1 101 ? -5.091 -7.238 -5.519 1.00 85.94 101 ALA A O 1
ATOM 776 N N . TRP A 1 102 ? -4.634 -5.053 -5.685 1.00 85.88 102 TRP A N 1
ATOM 777 C CA . TRP A 1 102 ? -3.430 -5.081 -4.858 1.00 85.88 102 TRP A CA 1
ATOM 778 C C . TRP A 1 102 ? -3.740 -4.453 -3.520 1.00 85.88 102 TRP A C 1
ATOM 780 O O . TRP A 1 102 ? -4.407 -3.427 -3.500 1.00 85.88 102 TRP A O 1
ATOM 790 N N . VAL A 1 103 ? -3.274 -5.031 -2.422 1.00 89.69 103 VAL A N 1
ATOM 791 C CA . VAL A 1 103 ? -3.632 -4.584 -1.077 1.00 89.69 103 VAL A CA 1
ATOM 792 C C . VAL A 1 103 ? -2.393 -4.367 -0.230 1.00 89.69 103 VAL A C 1
ATOM 794 O O . VAL A 1 103 ? -1.514 -5.224 -0.176 1.00 89.69 103 VAL A O 1
ATOM 797 N N . THR A 1 104 ? -2.329 -3.218 0.433 1.00 91.12 104 THR A N 1
ATOM 798 C CA . THR A 1 104 ? -1.436 -2.983 1.571 1.00 91.12 104 THR A CA 1
ATOM 799 C C . THR A 1 104 ? -2.259 -2.820 2.835 1.00 91.12 104 THR A C 1
ATOM 801 O O . THR A 1 104 ? -3.389 -2.325 2.796 1.00 91.12 104 THR A O 1
ATOM 804 N N . GLU A 1 105 ? -1.675 -3.227 3.955 1.00 93.44 105 GLU A N 1
ATOM 805 C CA . GLU A 1 105 ? -2.252 -3.064 5.279 1.00 93.44 105 GLU A CA 1
ATOM 806 C C . GLU A 1 105 ? -1.203 -2.524 6.236 1.00 93.44 105 GLU A C 1
ATOM 808 O O . GLU A 1 105 ? -0.037 -2.912 6.178 1.00 93.44 105 GLU A O 1
ATOM 813 N N . GLU A 1 106 ? -1.629 -1.656 7.138 1.00 94.25 106 GLU A N 1
ATOM 814 C CA . GLU A 1 106 ? -0.790 -1.133 8.205 1.00 94.25 106 GLU A CA 1
ATOM 815 C C . GLU A 1 106 ? -1.647 -0.792 9.429 1.00 94.25 106 GLU A C 1
ATOM 817 O O . GLU A 1 106 ? -2.853 -0.544 9.328 1.00 94.25 106 GLU A O 1
ATOM 822 N N . LEU A 1 107 ? -1.014 -0.779 10.599 1.00 95.25 107 LEU A N 1
ATOM 823 C CA . LEU A 1 107 ? -1.623 -0.329 11.843 1.00 95.25 107 LEU A CA 1
ATOM 824 C C . LEU A 1 107 ? -0.931 0.966 12.270 1.00 95.25 107 LEU A C 1
ATOM 826 O O . LEU A 1 107 ? 0.255 0.961 12.594 1.00 95.25 107 LEU A O 1
ATOM 830 N N . GLN A 1 108 ? -1.662 2.076 12.261 1.00 95.88 108 GLN A N 1
ATOM 831 C CA . GLN A 1 108 ? -1.127 3.387 12.620 1.00 95.88 108 GLN A CA 1
ATOM 832 C C . GLN A 1 108 ? -1.617 3.792 14.012 1.00 95.88 108 GLN A C 1
ATOM 834 O O . GLN A 1 108 ? -2.818 3.725 14.266 1.00 95.88 108 GLN A O 1
ATOM 839 N N . PRO A 1 109 ? -0.749 4.240 14.932 1.00 95.12 109 PRO A N 1
ATOM 840 C CA . PRO A 1 109 ? -1.216 4.831 16.178 1.00 95.12 109 PRO A CA 1
ATOM 841 C C . PRO A 1 109 ? -1.978 6.125 15.876 1.00 95.12 109 PRO A C 1
ATOM 843 O O . PRO A 1 109 ? -1.587 6.911 15.012 1.00 95.12 109 PRO A O 1
ATOM 846 N N . THR A 1 110 ? -3.065 6.355 16.602 1.00 94.19 110 THR A N 1
ATOM 847 C CA . THR A 1 110 ? -3.868 7.571 16.487 1.00 94.19 110 THR A CA 1
ATOM 848 C C . THR A 1 110 ? -4.209 8.099 17.870 1.00 94.19 110 THR A C 1
ATOM 850 O O . THR A 1 110 ? -4.342 7.347 18.840 1.00 94.19 110 THR A O 1
ATOM 853 N N . SER A 1 111 ? -4.335 9.412 17.987 1.00 92.75 111 SER A N 1
ATOM 854 C CA . SER A 1 111 ? -4.784 10.051 19.213 1.00 92.75 111 SER A CA 1
ATOM 855 C C . SER A 1 111 ? -5.755 11.171 18.882 1.00 92.75 111 SER A C 1
ATOM 857 O O . SER A 1 111 ? -5.611 11.880 17.886 1.00 92.75 111 SER A O 1
ATOM 859 N N . ARG A 1 112 ? -6.790 11.311 19.707 1.00 88.62 112 ARG A N 1
ATOM 860 C CA . ARG A 1 112 ? -7.771 12.386 19.578 1.00 88.62 112 ARG A CA 1
ATOM 861 C C . ARG A 1 112 ? -8.080 12.985 20.935 1.00 88.62 112 ARG A C 1
ATOM 863 O O . ARG A 1 112 ? -8.238 12.265 21.918 1.00 88.62 112 ARG A O 1
ATOM 870 N N . LEU A 1 113 ? -8.195 14.305 20.967 1.00 89.50 113 LEU A N 1
ATOM 871 C CA . LEU A 1 113 ? -8.725 15.025 22.115 1.00 89.50 113 LEU A CA 1
ATOM 872 C C . LEU A 1 113 ? -10.240 15.117 21.963 1.00 89.50 113 LEU A C 1
ATOM 874 O O . LEU A 1 113 ? -10.744 15.547 20.927 1.00 89.50 113 LEU A O 1
ATOM 878 N N . ILE A 1 114 ? -10.959 14.685 22.990 1.00 87.50 114 ILE A N 1
ATOM 879 C CA . ILE A 1 114 ? -12.408 14.822 23.076 1.00 87.50 114 ILE A CA 1
ATOM 880 C C . ILE A 1 114 ? -12.716 15.827 24.163 1.00 87.50 114 ILE A C 1
ATOM 882 O O . ILE A 1 114 ? -12.320 15.636 25.313 1.00 87.50 114 ILE A O 1
ATOM 886 N N . ASN A 1 115 ? -13.467 16.860 23.803 1.00 85.44 115 ASN A N 1
ATOM 887 C CA . ASN A 1 115 ? -14.038 17.766 24.784 1.00 85.44 115 ASN A CA 1
ATOM 888 C C . ASN A 1 115 ? -15.131 17.019 25.540 1.00 85.44 115 ASN A C 1
ATOM 890 O O . ASN A 1 115 ? -16.088 16.520 24.942 1.00 85.44 115 ASN A O 1
ATOM 894 N N . VAL A 1 116 ? -14.967 16.916 26.851 1.00 83.06 116 VAL A N 1
ATOM 895 C CA . VAL A 1 116 ? -15.980 16.315 27.712 1.00 83.06 116 VAL A CA 1
ATOM 896 C C . VAL A 1 116 ? -17.032 17.383 27.989 1.00 83.06 116 VAL A C 1
ATOM 898 O O . VAL A 1 116 ? -16.695 18.533 28.274 1.00 83.06 116 VAL A O 1
ATOM 901 N N . ASN A 1 117 ? -18.314 17.029 27.875 1.00 83.25 117 ASN A N 1
ATOM 902 C CA . ASN A 1 117 ? -19.369 17.938 28.310 1.00 83.25 117 ASN A CA 1
ATOM 903 C C . ASN A 1 117 ? -19.165 18.223 29.802 1.00 83.25 117 ASN A C 1
ATOM 905 O O . A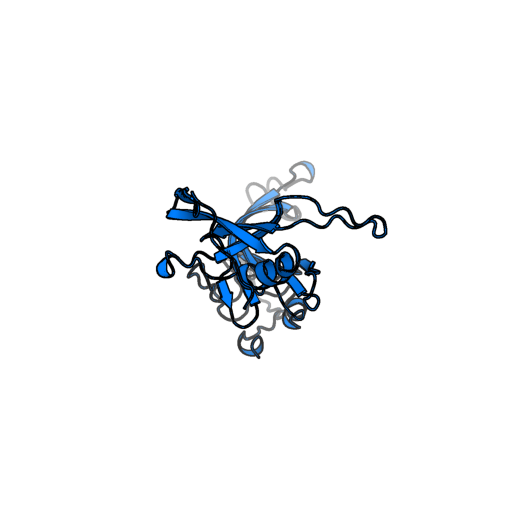SN A 1 117 ? -19.044 17.293 30.582 1.00 83.25 117 ASN A O 1
ATOM 909 N N . MET A 1 118 ? -19.109 19.491 30.195 1.00 82.75 118 MET A N 1
ATOM 910 C CA . MET A 1 118 ? -18.834 19.880 31.582 1.00 82.75 118 MET A CA 1
ATOM 911 C C . MET A 1 118 ? -20.086 19.797 32.467 1.00 82.75 118 MET A C 1
ATOM 913 O O . MET A 1 118 ? -19.984 19.750 33.691 1.00 82.75 118 MET A O 1
ATOM 917 N N . ALA A 1 119 ? -21.278 19.762 31.864 1.00 82.94 119 ALA A N 1
ATOM 918 C CA . ALA A 1 119 ? -22.538 19.769 32.594 1.00 82.94 119 ALA A CA 1
ATOM 919 C C . ALA A 1 119 ? -22.675 18.541 33.510 1.00 82.94 119 ALA A C 1
ATOM 921 O O . ALA A 1 119 ? -22.635 17.403 33.049 1.00 82.94 119 ALA A O 1
ATOM 922 N N . GLY A 1 120 ? -22.865 18.783 34.812 1.00 80.56 120 GLY A N 1
ATOM 923 C CA . GLY A 1 120 ? -23.045 17.732 35.820 1.00 80.56 120 GLY A CA 1
ATOM 924 C C . GLY A 1 120 ? -21.752 17.057 36.291 1.00 80.56 120 GLY A C 1
ATOM 925 O O . GLY A 1 120 ? -21.810 16.204 37.177 1.00 80.56 120 GLY A O 1
ATOM 926 N N . HIS A 1 121 ? -20.592 17.451 35.757 1.00 81.38 121 HIS A N 1
ATOM 927 C CA . HIS A 1 121 ? -19.300 16.926 36.186 1.00 81.38 121 HIS A CA 1
ATOM 928 C C . HIS A 1 121 ? -18.710 17.744 37.339 1.00 81.38 121 HIS A C 1
ATOM 930 O O . HIS A 1 121 ? -18.886 18.958 37.441 1.00 81.38 121 HIS A O 1
ATOM 936 N N . ASN A 1 122 ? -18.000 17.047 38.222 1.00 85.44 122 ASN A N 1
ATOM 937 C CA . ASN A 1 122 ? -17.357 17.586 39.414 1.00 85.44 122 ASN A CA 1
ATOM 938 C C . ASN A 1 122 ? -15.941 17.008 39.496 1.00 85.44 122 ASN A C 1
ATOM 940 O O . ASN A 1 122 ? -15.742 15.847 39.134 1.00 85.44 122 ASN A O 1
ATOM 944 N N . TRP A 1 123 ? -14.971 17.784 39.977 1.00 81.75 123 TRP A N 1
ATOM 945 C CA . TRP A 1 123 ? -13.575 17.334 40.054 1.00 81.75 123 TRP A CA 1
ATOM 946 C C . TRP A 1 123 ? -13.317 16.289 41.140 1.00 81.75 123 TRP A C 1
ATOM 948 O O . TRP A 1 123 ? -12.398 15.484 41.007 1.00 81.75 123 TRP A O 1
ATOM 958 N N . ILE A 1 124 ? -14.102 16.322 42.221 1.00 85.50 124 ILE A N 1
ATOM 959 C CA . ILE A 1 124 ? -13.845 15.514 43.419 1.00 85.50 124 ILE A CA 1
ATOM 960 C C . ILE A 1 124 ? -15.031 14.607 43.733 1.00 85.50 124 ILE A C 1
ATOM 962 O O . ILE A 1 124 ? -14.904 13.387 43.685 1.00 85.50 124 ILE A O 1
ATOM 966 N N . ALA A 1 125 ? -16.181 15.190 44.074 1.00 83.19 125 ALA A N 1
ATOM 967 C CA . ALA A 1 125 ? -17.367 14.439 44.467 1.00 83.19 125 ALA A CA 1
ATOM 968 C C . ALA A 1 125 ? -18.637 15.084 43.894 1.00 83.19 125 ALA A C 1
ATOM 970 O O . ALA A 1 125 ? -18.632 16.279 43.591 1.00 83.19 125 ALA A O 1
ATOM 971 N N . PRO A 1 126 ? -19.743 14.331 43.755 1.00 82.88 126 PRO A N 1
ATOM 972 C CA . PRO A 1 126 ? -21.013 14.894 43.314 1.00 82.88 126 PRO A CA 1
ATOM 973 C C . PRO A 1 126 ? -21.417 16.107 44.163 1.00 82.88 126 PRO A C 1
ATOM 975 O O . PRO A 1 126 ? -21.535 16.010 45.383 1.00 82.88 126 PRO A O 1
ATOM 978 N N . GLY A 1 127 ? -21.612 17.253 43.509 1.00 82.00 127 GLY A N 1
ATOM 979 C CA . GLY A 1 127 ? -22.008 18.503 44.163 1.00 82.00 127 GLY A CA 1
ATOM 980 C C . GLY A 1 127 ? -20.866 19.319 44.780 1.00 82.00 127 GLY A C 1
ATOM 981 O O . GLY A 1 127 ? -21.147 20.349 45.391 1.00 82.00 127 GLY A O 1
ATOM 982 N N . SER A 1 128 ? -19.599 18.913 44.627 1.00 85.00 128 SER A N 1
ATOM 983 C CA . SER A 1 128 ? -18.434 19.694 45.064 1.00 85.00 128 SER A CA 1
ATOM 984 C C . SER A 1 128 ? -17.505 20.028 43.897 1.00 85.00 128 SER A C 1
ATOM 986 O O . SER A 1 128 ? -17.238 19.185 43.051 1.00 85.00 128 SER A O 1
ATOM 988 N N . TYR A 1 129 ? -16.974 21.256 43.866 1.00 87.44 129 TYR A N 1
ATOM 989 C CA . TYR A 1 129 ? -16.042 21.722 42.824 1.00 87.44 129 TYR A CA 1
ATOM 990 C C . TYR A 1 129 ? -16.548 21.426 41.398 1.00 87.44 129 TYR A C 1
ATOM 992 O O . TYR A 1 129 ? -15.963 20.594 40.693 1.00 87.44 129 TYR A O 1
ATOM 1000 N N . PRO A 1 130 ? -17.659 22.071 40.986 1.00 86.81 130 PRO A N 1
ATOM 1001 C CA . PRO A 1 130 ? -18.221 21.862 39.662 1.00 86.81 130 PRO A CA 1
ATOM 1002 C C . PRO A 1 130 ? -17.201 22.253 38.598 1.00 86.81 130 PRO A C 1
ATOM 1004 O O . PRO A 1 130 ? -16.493 23.250 38.745 1.00 86.81 130 PRO A O 1
ATOM 1007 N N . VAL A 1 131 ? -17.155 21.472 37.523 1.00 86.50 131 VAL A N 1
ATOM 1008 C CA . VAL A 1 131 ? -16.317 21.791 36.368 1.00 86.50 131 VAL A CA 1
ATOM 1009 C C . VAL A 1 131 ? -16.843 23.070 35.728 1.00 86.50 131 VAL A C 1
ATOM 1011 O O . VAL A 1 131 ? -18.012 23.145 35.337 1.00 86.50 131 VAL A O 1
ATOM 1014 N N . VAL A 1 132 ? -15.985 24.081 35.621 1.00 87.25 132 VAL A N 1
ATOM 1015 C CA . VAL A 1 132 ? -16.341 25.378 35.037 1.00 87.25 132 VAL A CA 1
ATOM 1016 C C . VAL A 1 132 ? -15.831 25.492 33.599 1.00 87.25 132 VAL A C 1
ATOM 1018 O O . VAL A 1 132 ? -14.848 24.848 33.244 1.00 87.25 132 VAL A O 1
ATOM 1021 N N . PRO A 1 133 ? -16.422 26.357 32.752 1.00 83.50 133 PRO A N 1
ATOM 1022 C CA . PRO A 1 133 ? -15.972 26.531 31.369 1.00 83.50 133 PRO A CA 1
ATOM 1023 C C . PRO A 1 133 ? -14.483 26.862 31.191 1.00 83.50 133 PRO A C 1
ATOM 1025 O O . PRO A 1 133 ? -13.909 26.541 30.154 1.00 83.50 133 PRO A O 1
ATOM 1028 N N . ALA A 1 134 ? -13.855 27.483 32.194 1.00 86.50 134 ALA A N 1
ATOM 1029 C CA . ALA A 1 134 ? -12.430 27.808 32.179 1.00 86.50 134 ALA A CA 1
ATOM 1030 C C . ALA A 1 134 ? -11.512 26.579 32.322 1.00 86.50 134 ALA A C 1
ATOM 1032 O O . ALA A 1 134 ? -10.344 26.655 31.952 1.00 86.50 134 ALA A O 1
ATOM 1033 N N . ASP A 1 135 ? -12.033 25.455 32.819 1.00 84.94 135 ASP A N 1
ATOM 1034 C CA . ASP A 1 135 ? -11.255 24.245 33.086 1.00 84.94 135 ASP A CA 1
ATOM 1035 C C . ASP A 1 135 ? -10.866 23.485 31.810 1.00 84.94 135 ASP A C 1
ATOM 1037 O O . ASP A 1 135 ? -9.882 22.749 31.808 1.00 84.94 135 ASP A O 1
ATOM 1041 N N . ASN A 1 136 ? -11.639 23.657 30.728 1.00 82.94 136 ASN A N 1
ATOM 1042 C CA . ASN A 1 136 ? -11.423 23.041 29.415 1.00 82.94 136 ASN A CA 1
ATOM 1043 C C . ASN A 1 136 ? -11.052 21.544 29.495 1.00 82.94 136 ASN A C 1
ATOM 1045 O O . ASN A 1 136 ? -9.975 21.123 29.062 1.00 82.94 136 ASN A O 1
ATOM 1049 N N . ILE A 1 137 ? -11.945 20.734 30.075 1.00 84.19 137 ILE A N 1
ATOM 1050 C CA . ILE A 1 137 ? -11.687 19.302 30.257 1.00 84.19 137 ILE A CA 1
ATOM 1051 C C . ILE A 1 137 ? -11.619 18.595 28.906 1.00 84.19 137 ILE A C 1
ATOM 1053 O O . ILE A 1 137 ? -12.615 18.435 28.192 1.00 84.19 137 ILE A O 1
ATOM 1057 N N . VAL A 1 138 ? -10.427 18.087 28.615 1.00 87.19 138 VAL A N 1
ATOM 1058 C CA . VAL A 1 138 ? -10.146 17.262 27.448 1.00 87.19 138 VAL A CA 1
ATOM 1059 C C . VAL A 1 138 ? -9.775 15.851 27.878 1.00 87.19 138 VAL A C 1
ATOM 1061 O O . VAL A 1 138 ? -8.945 15.635 28.760 1.00 87.19 138 VAL A O 1
ATOM 1064 N N . LYS A 1 139 ? -10.375 14.862 27.221 1.00 84.19 139 LYS A N 1
ATOM 1065 C CA . LYS A 1 139 ? -9.962 13.465 27.312 1.00 84.19 139 LYS A CA 1
ATOM 1066 C C . LYS A 1 139 ? -9.065 13.152 26.123 1.00 84.19 139 LYS A C 1
ATOM 1068 O O . LYS A 1 139 ? -9.516 13.221 24.980 1.00 84.19 139 LYS A O 1
ATOM 1073 N N . LEU A 1 140 ? -7.818 12.773 26.387 1.00 87.94 140 LEU A N 1
ATOM 1074 C CA . LEU A 1 140 ? -6.958 12.178 25.370 1.00 87.94 140 LEU A CA 1
ATOM 1075 C C . LEU A 1 140 ? -7.354 10.712 25.187 1.00 87.94 140 LEU A C 1
ATOM 1077 O O . LEU A 1 140 ? -7.174 9.894 26.085 1.00 87.94 140 LEU A O 1
ATOM 1081 N N . GLU A 1 141 ? -7.900 10.378 24.024 1.00 85.94 141 GLU A N 1
ATOM 1082 C CA . GLU A 1 141 ? -8.112 8.994 23.617 1.00 85.94 141 GLU A CA 1
ATOM 1083 C C . GLU A 1 141 ? -6.999 8.573 22.668 1.00 85.94 141 GLU A C 1
ATOM 1085 O O . GLU A 1 141 ? -6.869 9.122 21.574 1.00 85.94 141 GLU A O 1
ATOM 1090 N N . THR A 1 142 ? -6.214 7.585 23.083 1.00 88.69 142 THR A N 1
ATOM 1091 C CA . THR A 1 142 ? -5.265 6.881 22.223 1.00 88.69 142 THR A CA 1
ATOM 1092 C C . THR A 1 142 ? -5.930 5.629 21.661 1.00 88.69 142 THR A C 1
ATOM 1094 O O . THR A 1 142 ? -6.690 4.940 22.342 1.00 88.69 142 THR A O 1
ATOM 1097 N N . ALA A 1 143 ? -5.690 5.362 20.386 1.00 91.88 143 ALA A N 1
ATOM 1098 C CA . ALA A 1 143 ? -6.218 4.210 19.676 1.00 91.88 143 ALA A CA 1
ATOM 1099 C C . ALA A 1 143 ? -5.261 3.830 18.540 1.00 91.88 143 ALA A C 1
ATOM 1101 O O . ALA A 1 143 ? -4.179 4.403 18.392 1.00 91.88 143 ALA A O 1
ATOM 1102 N N . PHE A 1 144 ? -5.680 2.879 17.717 1.00 95.31 144 PHE A N 1
ATOM 1103 C CA . PHE A 1 144 ? -5.025 2.587 16.452 1.00 95.31 144 PHE A CA 1
ATOM 1104 C C . PHE A 1 144 ? -6.013 2.808 15.313 1.00 95.31 144 PHE A C 1
ATOM 1106 O O . PHE A 1 144 ? -7.217 2.641 15.485 1.00 95.31 144 PHE A O 1
ATOM 1113 N N . ASP A 1 145 ? -5.496 3.158 14.148 1.00 97.06 145 ASP A N 1
ATOM 1114 C CA . ASP A 1 145 ? -6.209 3.078 12.889 1.00 97.06 145 ASP A CA 1
ATOM 1115 C C . ASP A 1 145 ? -5.668 1.879 12.113 1.00 97.06 145 ASP A C 1
ATOM 1117 O O . ASP A 1 145 ? -4.464 1.766 11.877 1.00 97.06 145 ASP A O 1
ATOM 1121 N N . TYR A 1 146 ? -6.555 0.984 11.700 1.00 97.00 146 TYR A N 1
ATOM 1122 C CA . TYR A 1 146 ? -6.234 -0.066 10.746 1.00 97.00 146 TYR A CA 1
ATOM 1123 C C . TYR A 1 146 ? -6.437 0.495 9.338 1.00 97.00 146 TYR A C 1
ATOM 1125 O O . TYR A 1 146 ? -7.553 0.836 8.944 1.00 97.00 146 TYR A O 1
ATOM 1133 N N . VAL A 1 147 ? -5.349 0.661 8.592 1.00 96.94 147 VAL A N 1
ATOM 1134 C CA . VAL A 1 147 ? -5.367 1.273 7.262 1.00 96.94 147 VAL A CA 1
ATOM 1135 C C . VAL A 1 147 ? -5.202 0.186 6.216 1.00 96.94 147 VAL A C 1
ATOM 1137 O O . VAL A 1 147 ? -4.272 -0.612 6.281 1.00 96.94 147 VAL A O 1
ATOM 1140 N N . VAL A 1 148 ? -6.099 0.174 5.232 1.00 95.12 148 VAL A N 1
ATOM 1141 C CA . VAL A 1 148 ? -6.057 -0.761 4.104 1.00 95.12 148 VAL A CA 1
ATOM 1142 C C . VAL A 1 148 ? -6.138 0.030 2.814 1.00 95.12 148 VAL A C 1
ATOM 1144 O O . VAL A 1 148 ? -7.091 0.788 2.618 1.00 95.12 148 VAL A O 1
ATOM 1147 N N . THR A 1 149 ? -5.170 -0.151 1.918 1.00 93.94 149 THR A N 1
ATOM 1148 C CA . THR A 1 149 ? -5.206 0.470 0.589 1.00 93.94 149 THR A CA 1
ATOM 1149 C C . THR A 1 149 ? -5.297 -0.581 -0.497 1.00 93.94 149 THR A C 1
ATOM 1151 O O . THR A 1 149 ? -4.410 -1.413 -0.641 1.00 93.94 149 THR A O 1
ATOM 1154 N N . TYR A 1 150 ? -6.355 -0.490 -1.297 1.00 92.38 150 TYR A N 1
ATOM 1155 C CA . TYR A 1 150 ? -6.542 -1.251 -2.520 1.00 92.38 150 TYR A CA 1
ATOM 1156 C C . TYR A 1 150 ? -6.030 -0.435 -3.710 1.00 92.38 150 TYR A C 1
ATOM 1158 O O . TYR A 1 150 ? -6.417 0.724 -3.882 1.00 92.38 150 TYR A O 1
ATOM 1166 N N . TYR A 1 151 ? -5.206 -1.034 -4.559 1.00 89.19 151 TYR A N 1
ATOM 1167 C CA . TYR A 1 151 ? -4.703 -0.449 -5.797 1.00 89.19 151 TYR A CA 1
ATOM 1168 C C . TYR A 1 151 ? -5.218 -1.228 -7.007 1.00 89.19 151 TYR A C 1
ATOM 1170 O O . TYR A 1 151 ? -5.533 -2.419 -6.926 1.00 89.19 151 TYR A O 1
ATOM 1178 N N . HIS A 1 152 ? -5.255 -0.534 -8.143 1.00 86.56 152 HIS A N 1
ATOM 1179 C CA . HIS A 1 152 ? -5.660 -1.056 -9.450 1.00 86.56 152 HIS A CA 1
ATOM 1180 C C . HIS A 1 152 ? -7.082 -1.631 -9.488 1.00 86.56 152 HIS A C 1
ATOM 1182 O O . HIS A 1 152 ? -7.371 -2.560 -10.239 1.00 86.56 152 HIS A O 1
ATOM 1188 N N . LEU A 1 153 ? -7.996 -1.072 -8.695 1.00 89.50 153 LEU A N 1
ATOM 1189 C CA . LEU A 1 153 ? -9.403 -1.440 -8.779 1.00 89.50 153 LEU A CA 1
ATOM 1190 C C . LEU A 1 153 ? -9.970 -0.983 -10.128 1.00 89.50 153 LEU A C 1
ATOM 1192 O O . LEU A 1 153 ? -9.829 0.180 -10.497 1.00 89.50 153 LEU A O 1
ATOM 1196 N N . THR A 1 154 ? -10.635 -1.877 -10.857 1.00 90.56 154 THR A N 1
ATOM 1197 C CA . THR A 1 154 ? -11.321 -1.550 -12.123 1.00 90.56 154 THR A CA 1
ATOM 1198 C C . THR A 1 154 ? -12.649 -0.826 -11.898 1.00 90.56 154 THR A C 1
ATOM 1200 O O . THR A 1 154 ? -13.176 -0.181 -12.801 1.00 90.56 154 THR A O 1
ATOM 1203 N N . GLY A 1 155 ? -13.178 -0.894 -10.677 1.00 91.62 155 GLY A N 1
ATOM 1204 C CA . GLY A 1 155 ? -14.369 -0.185 -10.237 1.00 91.62 155 GLY A CA 1
ATOM 1205 C C . GLY A 1 155 ? -14.365 -0.022 -8.723 1.00 91.62 155 GLY A C 1
ATOM 1206 O O . GLY A 1 155 ? -13.661 -0.734 -8.009 1.00 91.62 155 GLY A O 1
ATOM 1207 N N . ILE A 1 156 ? -15.143 0.934 -8.227 1.00 91.50 156 ILE A N 1
ATOM 1208 C CA . ILE A 1 156 ? -15.258 1.171 -6.789 1.00 91.50 156 ILE A CA 1
ATOM 1209 C C . ILE A 1 156 ? -16.285 0.178 -6.228 1.00 91.50 156 ILE A C 1
ATOM 1211 O O . ILE A 1 156 ? -17.438 0.209 -6.665 1.00 91.50 156 ILE A O 1
ATOM 1215 N N . PRO A 1 157 ? -15.916 -0.691 -5.269 1.00 89.00 157 PRO A N 1
ATOM 1216 C CA . PRO A 1 157 ? -16.865 -1.617 -4.665 1.00 89.00 157 PRO A CA 1
ATOM 1217 C C . PRO A 1 157 ? -18.029 -0.860 -4.012 1.00 89.00 157 PRO A C 1
ATOM 1219 O O . PRO A 1 157 ? -17.802 0.085 -3.259 1.00 89.00 157 PRO A O 1
ATOM 1222 N N . VAL A 1 158 ? -19.277 -1.292 -4.230 1.00 87.69 158 VAL A N 1
ATOM 1223 C CA . VAL A 1 158 ? -20.480 -0.669 -3.618 1.00 87.69 158 VAL A CA 1
ATOM 1224 C C . VAL A 1 158 ? -20.374 -0.629 -2.086 1.00 87.69 158 VAL A C 1
ATOM 1226 O O . VAL A 1 158 ? -20.751 0.343 -1.428 1.00 87.69 158 VAL A O 1
ATOM 1229 N N . ALA A 1 159 ? -19.757 -1.670 -1.535 1.00 82.38 159 ALA A N 1
ATOM 1230 C CA . ALA A 1 159 ? -19.325 -1.797 -0.152 1.00 82.38 159 ALA A CA 1
ATOM 1231 C C . ALA A 1 159 ? -18.613 -0.572 0.434 1.00 82.38 159 ALA A C 1
ATOM 1233 O O . ALA A 1 159 ? -18.773 -0.270 1.617 1.00 82.38 159 ALA A O 1
ATOM 1234 N N . ALA A 1 160 ? -17.826 0.129 -0.388 1.00 82.62 160 ALA A N 1
ATOM 1235 C CA . ALA A 1 160 ? -17.046 1.288 0.021 1.00 82.62 160 ALA A CA 1
ATOM 1236 C C . ALA A 1 160 ? -17.901 2.428 0.559 1.00 82.62 160 ALA A C 1
ATOM 1238 O O . ALA A 1 160 ? -17.425 3.205 1.382 1.00 82.62 160 ALA A O 1
ATOM 1239 N N . TYR A 1 161 ? -19.164 2.491 0.145 1.00 84.69 161 TYR A N 1
ATOM 1240 C CA . TYR A 1 161 ? -20.100 3.518 0.579 1.00 84.69 161 TYR A CA 1
ATOM 1241 C C . TYR A 1 161 ? -21.157 2.982 1.542 1.00 84.69 161 TYR A C 1
ATOM 1243 O O . TYR A 1 161 ? -21.603 3.713 2.424 1.00 84.69 161 TYR A O 1
ATOM 1251 N N . ALA A 1 162 ? -21.533 1.706 1.416 1.00 87.88 162 ALA A N 1
ATOM 1252 C CA . ALA A 1 162 ? -22.596 1.099 2.217 1.00 87.88 162 ALA A CA 1
ATOM 1253 C C . ALA A 1 162 ? -22.285 1.043 3.726 1.00 87.88 162 ALA A C 1
ATOM 1255 O O . ALA A 1 162 ? -23.208 1.034 4.550 1.00 87.88 162 ALA A O 1
ATOM 1256 N N . ASN A 1 163 ? -20.996 1.015 4.080 1.00 86.38 163 ASN A N 1
ATOM 1257 C CA . ASN A 1 163 ? -20.527 0.850 5.456 1.00 86.38 163 ASN A CA 1
ATOM 1258 C C . ASN A 1 163 ? -20.041 2.146 6.111 1.00 86.38 163 ASN A C 1
ATOM 1260 O O . ASN A 1 163 ? -19.654 2.114 7.273 1.00 86.38 163 ASN A O 1
ATOM 1264 N N . CYS A 1 164 ? -20.090 3.283 5.414 1.00 92.06 164 CYS A N 1
ATOM 1265 C CA . CYS A 1 164 ? -19.678 4.562 5.986 1.00 92.06 164 CYS A CA 1
ATOM 1266 C C . CYS A 1 164 ? -20.428 4.861 7.294 1.00 92.06 164 CYS A C 1
ATOM 1268 O O . CYS A 1 164 ? -21.656 4.801 7.352 1.00 92.06 164 CYS A O 1
ATOM 1270 N N . ASN A 1 165 ? -19.665 5.230 8.320 1.00 91.06 165 ASN A N 1
ATOM 1271 C CA . ASN A 1 165 ? -20.089 5.537 9.683 1.00 91.06 165 ASN A CA 1
ATOM 1272 C C . ASN A 1 165 ? -20.767 4.377 10.429 1.00 91.06 1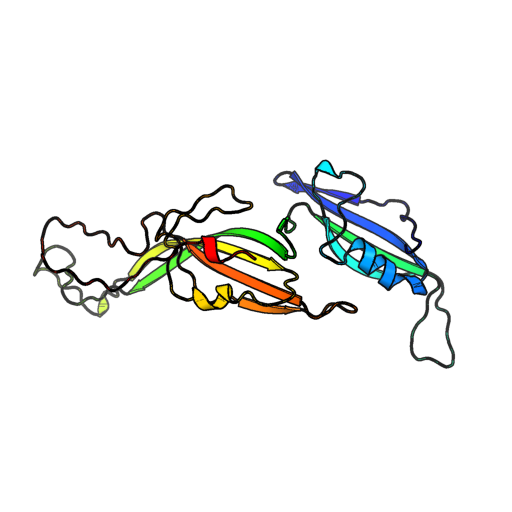65 ASN A C 1
ATOM 1274 O O . ASN A 1 165 ? -21.506 4.612 11.382 1.00 91.06 165 ASN A O 1
ATOM 1278 N N . LYS A 1 166 ? -20.520 3.130 10.019 1.00 92.56 166 LYS A N 1
ATOM 1279 C CA . LYS A 1 166 ? -20.954 1.934 10.753 1.00 92.56 166 LYS A CA 1
ATOM 1280 C C . LYS A 1 166 ? -19.778 1.286 11.467 1.00 92.56 166 LYS A C 1
ATOM 1282 O O . LYS A 1 166 ? -18.621 1.565 11.151 1.00 92.56 166 LYS A O 1
ATOM 1287 N N . VAL A 1 167 ? -20.088 0.405 12.410 1.00 94.00 167 VAL A N 1
ATOM 1288 C CA . VAL A 1 167 ? -19.108 -0.499 13.014 1.00 94.00 167 VAL A CA 1
ATOM 1289 C C . VAL A 1 167 ? -19.202 -1.885 12.383 1.00 94.00 167 VAL A C 1
ATOM 1291 O O . VAL A 1 167 ? -20.268 -2.279 11.893 1.00 94.00 167 VAL A O 1
ATOM 1294 N N . ASN A 1 168 ? -18.101 -2.638 12.378 1.00 94.00 168 ASN A N 1
ATOM 1295 C CA . ASN A 1 168 ? -18.168 -4.045 11.993 1.00 94.00 168 ASN A CA 1
ATOM 1296 C C . ASN A 1 168 ? -19.075 -4.796 12.969 1.00 94.00 168 ASN A C 1
ATOM 1298 O O . ASN A 1 168 ? -19.193 -4.448 14.138 1.00 94.00 168 ASN A O 1
ATOM 1302 N N . SER A 1 169 ? -19.721 -5.841 12.490 1.00 91.06 169 SER A N 1
ATOM 1303 C CA . SER A 1 169 ? -20.744 -6.553 13.267 1.00 91.06 169 SER A CA 1
ATOM 1304 C C . SER A 1 169 ? -20.555 -8.064 13.280 1.00 91.06 169 SER A C 1
ATOM 1306 O O . SER A 1 169 ? -21.143 -8.747 14.111 1.00 91.06 169 SER A O 1
ATOM 1308 N N . GLY A 1 170 ? -19.652 -8.560 12.438 1.00 92.81 170 GLY A N 1
ATOM 1309 C CA . GLY A 1 170 ? -18.946 -9.815 12.636 1.00 92.81 170 GLY A CA 1
ATOM 1310 C C . GLY A 1 170 ? -17.453 -9.552 12.815 1.00 92.81 170 GLY A C 1
ATOM 1311 O O . GLY A 1 170 ? -16.990 -8.412 12.694 1.00 92.81 170 GLY A O 1
ATOM 1312 N N . SER A 1 171 ? -16.706 -10.619 13.080 1.00 94.44 171 SER A N 1
ATOM 1313 C CA . SER A 1 171 ? -15.248 -10.558 13.108 1.00 94.44 171 SER A CA 1
ATOM 1314 C C . SER A 1 171 ? -14.688 -10.230 11.715 1.00 94.44 171 SER A C 1
ATOM 1316 O O . SER A 1 171 ? -15.220 -10.696 10.705 1.00 94.44 171 SER A O 1
ATOM 1318 N N . VAL A 1 172 ? -13.642 -9.405 11.660 1.00 94.00 172 VAL A N 1
ATOM 1319 C CA . VAL A 1 172 ? -12.946 -9.010 10.427 1.00 94.00 172 VAL A CA 1
ATOM 1320 C C . VAL A 1 172 ? -11.486 -9.422 10.548 1.00 94.00 172 VAL A C 1
ATOM 1322 O O . VAL A 1 172 ? -10.785 -8.934 11.425 1.00 94.00 172 VAL A O 1
ATOM 1325 N N . ALA A 1 173 ? -11.015 -10.302 9.671 1.00 94.25 173 ALA A N 1
ATOM 1326 C CA . ALA A 1 173 ? -9.604 -10.666 9.617 1.00 94.25 173 ALA A CA 1
ATOM 1327 C C . ALA A 1 173 ? -8.828 -9.682 8.732 1.00 94.25 173 ALA A C 1
ATOM 1329 O O . ALA A 1 173 ? -9.296 -9.297 7.661 1.00 94.25 173 ALA A O 1
ATOM 1330 N N . SER A 1 174 ? -7.636 -9.303 9.181 1.00 94.12 174 SER A N 1
ATOM 1331 C CA . SER A 1 174 ? -6.631 -8.664 8.331 1.00 94.12 174 SER A CA 1
ATOM 1332 C C . SER A 1 174 ? -5.982 -9.699 7.409 1.00 94.12 174 SER A C 1
ATOM 1334 O O . SER A 1 174 ? -5.871 -10.875 7.761 1.00 94.12 174 SER A O 1
ATOM 1336 N N . TRP A 1 175 ? -5.551 -9.269 6.229 1.00 86.75 175 TRP A N 1
ATOM 1337 C CA . TRP A 1 175 ? -4.950 -10.149 5.229 1.00 86.75 175 TRP A CA 1
ATOM 1338 C C . TRP A 1 175 ? -3.451 -10.354 5.434 1.00 86.75 175 TRP A C 1
ATOM 1340 O O . TRP A 1 175 ? -2.934 -11.439 5.184 1.00 86.75 175 TRP A O 1
ATOM 1350 N N . LEU A 1 176 ? -2.751 -9.303 5.854 1.00 86.94 176 LEU A N 1
ATOM 1351 C CA . LEU A 1 176 ? -1.292 -9.229 5.911 1.00 86.94 176 LEU A CA 1
ATOM 1352 C C . LEU A 1 176 ? -0.775 -9.128 7.340 1.00 86.94 176 LEU A C 1
ATOM 1354 O O . LEU A 1 176 ? 0.325 -9.594 7.620 1.00 86.94 176 LEU A O 1
ATOM 1358 N N . LEU A 1 177 ? -1.556 -8.540 8.248 1.00 89.12 177 LEU A N 1
ATOM 1359 C CA . LEU A 1 177 ? -1.122 -8.328 9.631 1.00 89.12 177 LEU A CA 1
ATOM 1360 C C . LEU A 1 177 ? -1.347 -9.548 10.539 1.00 89.12 177 LEU A C 1
ATOM 1362 O O . LEU A 1 177 ? -0.837 -9.569 11.656 1.00 89.12 177 LEU A O 1
ATOM 1366 N N . GLY A 1 178 ? -2.117 -10.551 10.102 1.00 90.06 178 GLY A N 1
ATOM 1367 C CA . GLY A 1 178 ? -2.448 -11.727 10.923 1.00 90.06 178 GLY A CA 1
ATOM 1368 C C . GLY A 1 178 ? -3.315 -11.411 12.152 1.00 90.06 178 GLY A C 1
ATOM 1369 O O . GLY A 1 178 ? -3.426 -12.223 13.066 1.00 90.06 178 GLY A O 1
ATOM 1370 N N . LEU A 1 179 ? -3.923 -10.226 12.187 1.00 93.38 179 LEU A N 1
ATOM 1371 C CA . LEU A 1 179 ? -4.858 -9.773 13.210 1.00 93.38 179 LEU A CA 1
ATOM 1372 C C . LEU A 1 179 ? -6.296 -10.160 12.856 1.00 93.38 179 LEU A C 1
ATOM 1374 O O . LEU A 1 179 ? -6.671 -10.200 11.682 1.00 93.38 179 LEU A O 1
ATOM 1378 N N . SER A 1 180 ? -7.109 -10.363 13.889 1.00 95.56 180 SER A N 1
ATOM 1379 C CA . SER A 1 180 ? -8.561 -10.479 13.792 1.00 95.56 180 SER A CA 1
ATOM 1380 C C . SER A 1 180 ? -9.208 -9.415 14.671 1.00 95.56 180 SER A C 1
ATOM 1382 O O . SER A 1 180 ? -8.792 -9.204 15.810 1.00 95.56 180 SER A O 1
ATOM 1384 N N . PHE A 1 181 ? -10.202 -8.726 14.128 1.00 94.62 181 PHE A N 1
ATOM 1385 C CA . PHE A 1 181 ? -10.933 -7.657 14.789 1.00 94.62 181 PHE A CA 1
ATOM 1386 C C . PHE A 1 181 ? -12.313 -8.166 15.189 1.00 94.62 181 PHE A C 1
ATOM 1388 O O . PHE A 1 181 ? -13.118 -8.528 14.330 1.00 94.62 181 PHE A O 1
ATOM 1395 N N . ASP A 1 182 ? -12.596 -8.188 16.487 1.00 95.19 182 ASP A N 1
ATOM 1396 C CA . ASP A 1 182 ? -13.884 -8.630 17.024 1.00 95.19 182 ASP A CA 1
ATOM 1397 C C . ASP A 1 182 ? -15.037 -7.707 16.593 1.00 95.19 182 ASP A C 1
ATOM 1399 O O . ASP A 1 182 ? -14.794 -6.555 16.209 1.00 95.19 182 ASP A O 1
ATOM 1403 N N . PRO A 1 183 ? -16.301 -8.167 16.639 1.00 94.75 183 PRO A N 1
ATOM 1404 C CA . PRO A 1 183 ? -17.461 -7.315 16.389 1.00 94.75 183 PRO A CA 1
ATOM 1405 C C . PRO A 1 183 ? -17.410 -5.996 17.173 1.00 94.75 183 PRO A C 1
ATOM 1407 O O . PRO A 1 183 ? -16.970 -5.950 18.319 1.00 94.75 183 PRO A O 1
ATOM 1410 N N . GLU A 1 184 ? -17.894 -4.925 16.549 1.00 94.31 184 GLU A N 1
ATOM 1411 C CA . GLU A 1 184 ? -17.998 -3.571 17.103 1.00 94.31 184 GLU A CA 1
ATOM 1412 C C . GLU A 1 184 ? -16.663 -2.887 17.443 1.00 94.31 184 GLU A C 1
ATOM 1414 O O . GLU A 1 184 ? -16.656 -1.872 18.142 1.00 94.31 184 GLU A O 1
ATOM 1419 N N . THR A 1 185 ? -15.526 -3.391 16.955 1.00 94.94 185 THR A N 1
ATOM 1420 C CA . THR A 1 185 ? -14.194 -2.819 17.234 1.00 94.94 185 THR A CA 1
ATOM 1421 C C . THR A 1 185 ? -13.656 -1.912 16.126 1.00 94.94 185 THR A C 1
ATOM 1423 O O . THR A 1 185 ? -12.842 -1.031 16.405 1.00 94.94 185 THR A O 1
ATOM 1426 N N . LEU A 1 186 ? -14.128 -2.054 14.888 1.00 95.19 186 LEU A N 1
ATOM 1427 C CA . LEU A 1 186 ? -13.736 -1.238 13.739 1.00 95.19 186 LEU A CA 1
ATOM 1428 C C . LEU A 1 186 ? -14.845 -0.261 13.361 1.00 95.19 186 LEU A C 1
ATOM 1430 O O . LEU A 1 186 ? -15.947 -0.678 13.016 1.00 95.19 186 LEU A O 1
ATOM 1434 N N . LEU A 1 187 ? -14.529 1.032 13.349 1.00 95.12 187 LEU A N 1
ATOM 1435 C CA . LEU A 1 187 ? -15.370 2.083 12.782 1.00 95.12 187 LEU A CA 1
ATOM 1436 C C . LEU A 1 187 ? -14.957 2.345 11.335 1.00 95.12 187 LEU A C 1
ATOM 1438 O O . LEU A 1 187 ? -13.775 2.515 11.048 1.00 95.12 187 LEU A O 1
ATOM 1442 N N . TYR A 1 188 ? -15.935 2.426 10.439 1.00 93.88 188 TYR A N 1
ATOM 1443 C CA . TYR A 1 188 ? -15.739 2.600 9.002 1.00 93.88 188 TYR A CA 1
ATOM 1444 C C . TYR A 1 188 ? -15.932 4.070 8.624 1.00 93.88 188 TYR A C 1
ATOM 1446 O O . TYR A 1 188 ? -17.064 4.473 8.357 1.00 93.88 188 TYR A O 1
ATOM 1454 N N . PRO A 1 189 ? -14.890 4.916 8.573 1.00 93.25 189 PRO A N 1
ATOM 1455 C CA . PRO A 1 189 ? -15.057 6.247 8.011 1.00 93.25 189 PRO A CA 1
ATOM 1456 C C . PRO A 1 189 ? -15.191 6.179 6.490 1.00 93.25 189 PRO A C 1
ATOM 1458 O O . PRO A 1 189 ? -15.010 5.137 5.853 1.00 93.25 189 PRO A O 1
ATOM 1461 N N . ARG A 1 190 ? -15.484 7.334 5.894 1.00 94.62 190 ARG A N 1
ATOM 1462 C CA . ARG A 1 190 ? -15.506 7.484 4.441 1.00 94.62 190 ARG A CA 1
ATOM 1463 C C . ARG A 1 190 ? -14.119 7.169 3.858 1.00 94.62 190 ARG A C 1
ATOM 1465 O O . ARG A 1 190 ? -13.147 7.793 4.287 1.00 94.62 190 ARG A O 1
ATOM 1472 N N . PRO A 1 191 ? -14.011 6.262 2.873 1.00 95.56 191 PRO A N 1
ATOM 1473 C CA . PRO A 1 191 ? -12.728 5.969 2.256 1.00 95.56 191 PRO A CA 1
ATOM 1474 C C . PRO A 1 191 ? -12.264 7.110 1.346 1.00 95.56 191 PRO A C 1
ATOM 1476 O O . PRO A 1 191 ? -13.070 7.867 0.793 1.00 95.56 191 PRO A O 1
ATOM 1479 N N . ILE A 1 192 ? -10.950 7.194 1.147 1.00 95.81 192 ILE A N 1
ATOM 1480 C CA . ILE A 1 192 ? -10.332 8.076 0.157 1.00 95.81 192 ILE A CA 1
ATOM 1481 C C . ILE A 1 192 ? -10.286 7.324 -1.169 1.00 95.81 192 ILE A C 1
ATOM 1483 O O . ILE A 1 192 ? -9.691 6.251 -1.258 1.00 95.81 192 ILE A O 1
ATOM 1487 N N . VAL A 1 193 ? -10.900 7.897 -2.203 1.00 95.50 193 VAL A N 1
ATOM 1488 C CA . VAL A 1 193 ? -10.903 7.335 -3.558 1.00 95.50 193 VAL A CA 1
ATOM 1489 C C . VAL A 1 193 ? -10.105 8.243 -4.474 1.00 95.50 193 VAL A C 1
ATOM 1491 O O . VAL A 1 193 ? -10.419 9.425 -4.604 1.00 95.50 193 VAL A O 1
ATOM 1494 N N . ILE A 1 194 ? -9.093 7.689 -5.131 1.00 94.69 194 ILE A N 1
ATOM 1495 C CA . ILE A 1 194 ? -8.270 8.398 -6.107 1.00 94.69 194 ILE A CA 1
ATOM 1496 C C . ILE A 1 194 ? -8.322 7.621 -7.412 1.00 94.69 194 ILE A C 1
ATOM 1498 O O . ILE A 1 194 ? -8.016 6.434 -7.455 1.00 94.69 194 ILE A O 1
ATOM 1502 N N . ARG A 1 195 ? -8.721 8.297 -8.484 1.00 92.94 195 ARG A N 1
ATOM 1503 C CA . ARG A 1 195 ? -8.672 7.744 -9.834 1.00 92.94 195 ARG A CA 1
ATOM 1504 C C . ARG A 1 195 ? -7.245 7.853 -10.362 1.00 92.94 195 ARG A C 1
ATOM 1506 O O . ARG A 1 195 ? -6.661 8.933 -10.315 1.00 92.94 195 ARG A O 1
ATOM 1513 N N . THR A 1 196 ? -6.709 6.756 -10.873 1.00 85.62 196 THR A N 1
ATOM 1514 C CA . THR A 1 196 ? -5.386 6.685 -11.494 1.00 85.62 196 THR A CA 1
ATOM 1515 C C . THR A 1 196 ? -5.534 6.393 -12.983 1.00 85.62 196 THR A C 1
ATOM 1517 O O . THR A 1 196 ? -6.364 5.582 -13.403 1.00 85.62 196 THR A O 1
ATOM 1520 N N . PHE A 1 197 ? -4.762 7.117 -13.790 1.00 79.19 197 PHE A N 1
ATOM 1521 C CA . PHE A 1 197 ? -4.702 6.933 -15.233 1.00 79.19 197 PHE A CA 1
ATOM 1522 C C . PHE A 1 197 ? -3.335 6.378 -15.588 1.00 79.19 197 PHE A C 1
ATOM 1524 O O . PHE A 1 197 ? -2.344 7.105 -15.550 1.00 79.19 197 PHE A O 1
ATOM 1531 N N . ASP A 1 198 ? -3.310 5.104 -15.954 1.00 70.12 198 ASP A N 1
ATOM 1532 C CA . ASP A 1 198 ? -2.108 4.454 -16.448 1.00 70.12 198 ASP A CA 1
ATOM 1533 C C . ASP A 1 198 ? -2.151 4.460 -17.984 1.00 70.12 198 ASP A C 1
ATOM 1535 O O . ASP A 1 198 ? -3.146 4.016 -18.571 1.00 70.12 198 ASP A O 1
ATOM 1539 N N . PRO A 1 199 ? -1.121 4.986 -18.670 1.00 56.31 199 PRO A N 1
ATOM 1540 C CA . PRO A 1 199 ? -1.073 4.979 -20.126 1.00 56.31 199 PRO A CA 1
ATOM 1541 C C . PRO A 1 199 ? -1.246 3.557 -20.680 1.00 56.31 199 PRO A C 1
ATOM 1543 O O . PRO A 1 199 ? -0.473 2.660 -20.358 1.00 56.31 199 PRO A O 1
ATOM 1546 N N . GLY A 1 200 ? -2.260 3.348 -21.523 1.00 64.50 200 GLY A N 1
ATOM 1547 C CA . GLY A 1 200 ? -2.538 2.045 -22.139 1.00 64.50 200 GLY A CA 1
ATOM 1548 C C . GLY A 1 200 ? -3.382 1.074 -21.301 1.00 64.50 200 GLY A C 1
ATOM 1549 O O . GLY A 1 200 ? -3.660 -0.022 -21.781 1.00 64.50 200 GLY A O 1
ATOM 1550 N N . ILE A 1 201 ? -3.835 1.456 -20.101 1.00 65.94 201 ILE A N 1
ATOM 1551 C CA . ILE A 1 201 ? -4.802 0.683 -19.301 1.00 65.94 201 ILE A CA 1
ATOM 1552 C C . ILE A 1 201 ? -6.118 1.463 -19.209 1.00 65.94 201 ILE A C 1
ATOM 1554 O O . ILE A 1 201 ? -6.152 2.694 -19.276 1.00 65.94 201 ILE A O 1
ATOM 1558 N N . LEU A 1 202 ? -7.229 0.739 -19.040 1.00 76.62 202 LEU A N 1
ATOM 1559 C CA . LEU A 1 202 ? -8.460 1.336 -18.529 1.00 76.62 202 LEU A CA 1
ATOM 1560 C C . LEU A 1 202 ? -8.171 2.058 -17.208 1.00 76.62 202 LEU A C 1
ATOM 1562 O O . LEU A 1 202 ? -7.331 1.632 -16.420 1.00 76.62 202 LEU A O 1
ATOM 1566 N N . SER A 1 203 ? -8.890 3.149 -16.961 1.00 85.31 203 SER A N 1
ATOM 1567 C CA . SER A 1 203 ? -8.784 3.873 -15.699 1.00 85.31 203 SER A CA 1
ATOM 1568 C C . SER A 1 203 ? -8.919 2.927 -14.511 1.00 85.31 203 SER A C 1
ATOM 1570 O O . SER A 1 203 ? -9.884 2.169 -14.426 1.00 85.31 203 SER A O 1
ATOM 1572 N N . THR A 1 204 ? -7.999 3.053 -13.565 1.00 90.25 204 THR A N 1
ATOM 1573 C CA . THR A 1 204 ? -8.028 2.308 -12.313 1.00 90.25 204 THR A CA 1
ATOM 1574 C C . THR A 1 204 ? -8.352 3.235 -11.142 1.00 90.25 204 THR A C 1
ATOM 1576 O O . THR A 1 204 ? -8.386 4.464 -11.275 1.00 90.25 204 THR A O 1
ATOM 1579 N N . PHE A 1 205 ? -8.642 2.648 -9.986 1.00 92.19 205 PHE A N 1
ATOM 1580 C CA . PHE A 1 205 ? -8.888 3.360 -8.742 1.00 92.19 205 PHE A CA 1
ATOM 1581 C C . PHE A 1 205 ? -7.960 2.844 -7.643 1.00 92.19 205 PHE A C 1
ATOM 1583 O O . PHE A 1 205 ? -7.719 1.641 -7.506 1.00 92.19 205 PHE A O 1
ATOM 1590 N N . ARG A 1 206 ? -7.480 3.779 -6.827 1.00 92.44 206 ARG A N 1
ATOM 1591 C CA . ARG A 1 206 ? -6.880 3.536 -5.522 1.00 92.44 206 ARG A CA 1
ATOM 1592 C C . ARG A 1 206 ? -7.897 3.889 -4.444 1.00 92.44 206 ARG A C 1
ATOM 1594 O O . ARG A 1 206 ? -8.423 5.003 -4.434 1.00 92.44 206 ARG A O 1
ATOM 1601 N N . LEU A 1 207 ? -8.163 2.951 -3.547 1.00 94.62 207 LEU A N 1
ATOM 1602 C CA . LEU A 1 207 ? -9.144 3.075 -2.477 1.00 94.62 207 LEU A CA 1
ATOM 1603 C C . LEU A 1 207 ? -8.463 2.834 -1.132 1.00 94.62 207 LEU A C 1
ATOM 1605 O O . LEU A 1 207 ? -7.998 1.728 -0.879 1.00 94.62 207 LEU A O 1
ATOM 1609 N N . THR A 1 208 ? -8.426 3.846 -0.271 1.00 95.81 208 THR A N 1
ATOM 1610 C CA . THR A 1 208 ? -7.830 3.748 1.068 1.00 95.81 208 THR A CA 1
ATOM 1611 C C . THR A 1 208 ? -8.910 3.847 2.135 1.00 95.81 208 THR A C 1
ATOM 1613 O O . THR A 1 208 ? -9.624 4.850 2.217 1.00 95.81 208 THR A O 1
ATOM 1616 N N . TYR A 1 209 ? -9.000 2.823 2.978 1.00 95.38 209 TYR A N 1
ATOM 1617 C CA . TYR A 1 209 ? -9.776 2.827 4.212 1.00 95.38 209 TYR A CA 1
ATOM 1618 C C . TYR A 1 209 ? -8.863 3.086 5.402 1.00 95.38 209 TYR A C 1
ATOM 1620 O O . TYR A 1 209 ? -7.747 2.581 5.448 1.00 95.38 209 TYR A O 1
ATOM 1628 N N . ARG A 1 210 ? -9.367 3.836 6.379 1.00 96.50 210 ARG A N 1
ATOM 1629 C CA . ARG A 1 210 ? -8.696 4.111 7.652 1.00 96.50 210 ARG A CA 1
ATOM 1630 C C . ARG A 1 210 ? -9.646 3.757 8.785 1.00 96.50 210 ARG A C 1
ATOM 1632 O O . ARG A 1 210 ? -10.336 4.624 9.297 1.00 96.50 210 ARG A O 1
ATOM 1639 N N . PHE A 1 211 ? -9.774 2.479 9.101 1.00 96.00 211 PHE A N 1
ATOM 1640 C CA . PHE A 1 211 ? -10.716 2.021 10.112 1.00 96.00 211 PHE A CA 1
ATOM 1641 C C . PHE A 1 211 ? -10.249 2.452 11.496 1.00 96.00 211 PHE A C 1
ATOM 1643 O O . PHE A 1 211 ? -9.143 2.110 11.903 1.00 96.00 211 PHE A O 1
ATOM 1650 N N . GLY A 1 212 ? -11.097 3.156 12.242 1.00 95.69 212 GLY A N 1
ATOM 1651 C CA . GLY A 1 212 ? -10.792 3.453 13.636 1.00 95.69 212 GLY A CA 1
ATOM 1652 C C . GLY A 1 212 ? -10.910 2.172 14.460 1.00 95.69 212 GLY A C 1
ATOM 1653 O O . GLY A 1 212 ? -12.005 1.618 14.560 1.00 95.69 212 GLY A O 1
ATOM 1654 N N . PHE A 1 213 ? -9.817 1.703 15.056 1.00 95.25 213 PHE A N 1
ATOM 1655 C CA . PHE A 1 213 ? -9.781 0.460 15.820 1.00 95.25 213 PHE A CA 1
ATOM 1656 C C . PHE A 1 213 ? -9.815 0.714 17.332 1.00 95.25 213 PHE A C 1
ATOM 1658 O O . PHE A 1 213 ? -8.958 1.392 17.904 1.00 95.25 213 PHE A O 1
ATOM 1665 N N . ARG A 1 214 ? -10.818 0.125 17.992 1.00 91.75 214 ARG A N 1
ATOM 1666 C CA . ARG A 1 214 ? -10.987 0.103 19.448 1.00 91.75 214 ARG A CA 1
ATOM 1667 C C . ARG A 1 214 ? -11.150 -1.328 19.944 1.00 91.75 214 ARG A C 1
ATOM 1669 O O . ARG A 1 214 ? -12.240 -1.880 19.798 1.00 91.75 214 ARG A O 1
ATOM 1676 N N . PRO A 1 215 ? -10.137 -1.899 20.618 1.00 87.44 215 PRO A N 1
ATOM 1677 C CA . PRO A 1 215 ? -10.253 -3.229 21.217 1.00 87.44 215 PRO A CA 1
ATOM 1678 C C . PRO A 1 215 ? -11.415 -3.330 22.215 1.00 87.44 215 PRO A C 1
ATOM 1680 O O . PRO A 1 215 ? -12.092 -4.346 22.292 1.00 87.44 215 PRO A O 1
ATOM 1683 N N . ALA A 1 216 ? -11.692 -2.244 22.944 1.00 85.06 216 ALA A N 1
ATOM 1684 C CA . ALA A 1 216 ? -12.780 -2.170 23.918 1.00 85.06 216 ALA A CA 1
ATOM 1685 C C . ALA A 1 216 ? -14.171 -1.941 23.291 1.00 85.06 216 ALA A C 1
ATOM 1687 O O . ALA A 1 216 ? -15.117 -1.665 24.022 1.00 85.06 216 ALA A O 1
ATOM 1688 N N . THR A 1 217 ? -14.309 -2.086 21.968 1.00 80.81 217 THR A N 1
ATOM 1689 C CA . THR A 1 217 ? -15.491 -1.753 21.151 1.00 80.81 217 THR A CA 1
ATOM 1690 C C . THR A 1 217 ? -15.825 -0.256 21.105 1.00 80.81 217 THR A C 1
ATOM 1692 O O . THR A 1 217 ? -15.386 0.541 21.935 1.00 80.81 217 THR A O 1
ATOM 1695 N N . TRP A 1 218 ? -16.601 0.149 20.103 1.00 81.75 218 TRP A N 1
ATOM 1696 C CA . TRP A 1 218 ? -17.138 1.507 19.972 1.00 81.75 218 TRP A CA 1
ATOM 1697 C C . TRP A 1 218 ? -18.430 1.722 20.772 1.00 81.75 218 TRP A C 1
ATOM 1699 O O . TRP A 1 218 ? -18.727 2.862 21.121 1.00 81.75 218 TRP A O 1
ATOM 1709 N N . ASN A 1 219 ? -19.155 0.642 21.087 1.00 72.06 219 ASN A N 1
ATOM 1710 C CA . ASN A 1 219 ? -20.474 0.684 21.730 1.00 72.06 219 ASN A CA 1
ATOM 1711 C C . ASN A 1 219 ? -20.440 0.407 23.240 1.00 72.06 219 ASN A C 1
ATOM 1713 O O . ASN A 1 219 ? -21.429 0.650 23.930 1.00 72.06 219 ASN A O 1
ATOM 1717 N N . LYS A 1 220 ? -19.316 -0.065 23.789 1.00 64.81 220 LYS A N 1
ATOM 1718 C CA . LYS A 1 220 ? -19.130 -0.128 25.239 1.00 64.81 220 LYS A CA 1
ATOM 1719 C C . LYS A 1 220 ? -18.542 1.192 25.703 1.00 64.81 220 LYS A C 1
ATOM 1721 O O . LYS A 1 220 ? -17.332 1.413 25.673 1.00 64.81 220 LYS A O 1
ATOM 1726 N N . HIS A 1 221 ? -19.404 2.075 26.189 1.00 54.94 221 HIS A N 1
ATOM 1727 C CA . HIS A 1 221 ? -18.931 3.007 27.197 1.00 54.94 221 HIS A CA 1
ATOM 1728 C C . HIS A 1 221 ? -18.409 2.177 28.371 1.00 54.94 221 HIS A C 1
ATOM 1730 O O . HIS A 1 221 ? -18.995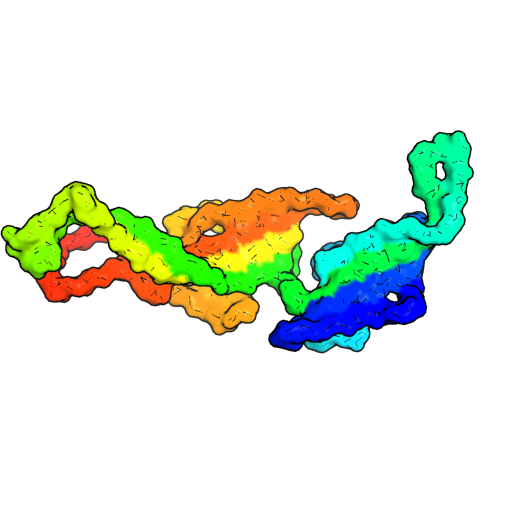 1.146 28.715 1.00 54.94 221 HIS A O 1
ATOM 1736 N N . LEU A 1 222 ? -17.310 2.618 28.987 1.00 45.50 222 LEU A N 1
ATOM 1737 C CA . LEU A 1 222 ? -17.015 2.236 30.362 1.00 45.50 222 LEU A CA 1
ATOM 1738 C C . LEU A 1 222 ? -18.169 2.781 31.207 1.00 45.50 222 LEU A C 1
ATOM 1740 O O . LEU A 1 222 ? -18.076 3.849 31.799 1.00 45.50 222 LEU A O 1
ATOM 1744 N N . HIS A 1 223 ? -19.284 2.061 31.223 1.00 40.88 223 HIS A N 1
ATOM 1745 C CA . HIS A 1 223 ? -20.166 2.072 32.359 1.00 40.88 223 HIS A CA 1
ATOM 1746 C C . HIS A 1 223 ? -19.344 1.434 33.470 1.00 40.88 223 HIS A C 1
ATOM 1748 O O . HIS A 1 223 ? -19.386 0.225 33.684 1.00 40.88 223 HIS A O 1
ATOM 1754 N N . THR A 1 224 ? -18.585 2.247 34.197 1.00 40.28 224 THR A N 1
ATOM 1755 C CA . THR A 1 224 ? -18.381 1.987 35.619 1.00 40.28 224 THR A CA 1
ATOM 1756 C C . THR A 1 224 ? -19.748 2.146 36.288 1.00 40.28 224 THR A C 1
ATOM 1758 O O . THR A 1 224 ? -19.983 3.107 37.005 1.00 40.28 224 THR A O 1
ATOM 1761 N N . ASN A 1 225 ? -20.683 1.246 35.968 1.00 38.66 225 ASN A N 1
ATOM 1762 C CA . ASN A 1 225 ? -21.972 1.119 36.625 1.00 38.66 225 ASN A CA 1
ATOM 1763 C C . ASN A 1 225 ? -21.758 0.223 37.847 1.00 38.66 225 ASN A C 1
ATOM 1765 O O . ASN A 1 225 ? -22.180 -0.928 37.884 1.00 38.66 225 ASN A O 1
ATOM 1769 N N . GLU A 1 226 ? -21.136 0.788 38.872 1.00 38.78 226 GLU A N 1
ATOM 1770 C CA . GLU A 1 226 ? -21.911 0.911 40.097 1.00 38.78 226 GLU A CA 1
ATOM 1771 C C . GLU A 1 226 ? -22.741 2.189 39.904 1.00 38.78 226 GLU A C 1
ATOM 1773 O O . GLU A 1 226 ? -22.181 3.219 39.550 1.00 38.78 226 GLU A O 1
ATOM 1778 N N . TYR A 1 227 ? -24.061 2.108 40.085 1.00 40.97 227 TYR A N 1
ATOM 1779 C CA . TYR A 1 227 ? -25.039 3.211 40.047 1.00 40.97 227 TYR A CA 1
ATOM 1780 C C . TYR A 1 227 ? -25.704 3.601 38.695 1.00 40.97 227 TYR A C 1
ATOM 1782 O O . TYR A 1 227 ? -25.244 4.472 37.967 1.00 40.97 227 TYR A O 1
ATOM 1790 N N . TYR A 1 228 ? -26.915 3.035 38.507 1.00 37.81 228 TYR A N 1
ATOM 1791 C CA . TYR A 1 228 ? -28.076 3.509 37.710 1.00 37.81 228 TYR A CA 1
ATOM 1792 C C . TYR A 1 228 ? -28.012 3.382 36.167 1.00 37.81 228 TYR A C 1
ATOM 1794 O O . TYR A 1 228 ? -26.988 3.608 35.549 1.00 37.81 228 TYR A O 1
ATOM 1802 N N . ALA A 1 229 ? -29.069 3.066 35.413 1.00 39.53 229 ALA A N 1
ATOM 1803 C CA . ALA A 1 229 ? -30.424 2.599 35.682 1.00 39.53 229 ALA A CA 1
ATOM 1804 C C . ALA A 1 229 ? -31.018 2.038 34.369 1.00 39.53 229 ALA A C 1
ATOM 1806 O O . ALA A 1 229 ? -30.582 2.353 33.265 1.00 39.53 229 ALA A O 1
ATOM 1807 N N . THR A 1 230 ? -32.055 1.227 34.535 1.00 45.06 230 THR A N 1
ATOM 1808 C CA . THR A 1 230 ? -33.139 0.914 33.599 1.00 45.06 230 THR A CA 1
ATOM 1809 C C . THR A 1 230 ? -33.493 2.024 32.596 1.00 45.06 230 THR A C 1
ATOM 1811 O O . THR A 1 230 ? -34.075 3.031 32.989 1.00 45.06 230 THR A O 1
ATOM 1814 N N . THR A 1 231 ? -33.241 1.818 31.304 1.00 43.12 231 THR A N 1
ATOM 1815 C CA . THR A 1 231 ? -34.224 1.873 30.193 1.00 43.12 231 THR A CA 1
ATOM 1816 C C . THR A 1 231 ? -33.490 1.653 28.869 1.00 43.12 231 THR A C 1
ATOM 1818 O O . THR A 1 231 ? -32.447 2.239 28.608 1.00 43.12 231 THR A O 1
ATOM 1821 N N . ALA A 1 232 ? -34.006 0.717 28.077 1.00 44.97 232 ALA A N 1
ATOM 1822 C CA . ALA A 1 232 ? -33.438 0.283 26.811 1.00 44.97 232 ALA A CA 1
ATOM 1823 C C . ALA A 1 232 ? -33.704 1.306 25.700 1.00 44.97 232 ALA A C 1
ATOM 1825 O O . ALA A 1 232 ? -34.832 1.774 25.572 1.00 44.97 232 ALA A O 1
ATOM 1826 N N . ASP A 1 233 ? -32.703 1.552 24.853 1.00 38.44 233 ASP A N 1
ATOM 1827 C CA . ASP A 1 233 ? -32.885 2.214 23.560 1.00 38.44 233 ASP A CA 1
ATOM 1828 C C . ASP A 1 233 ? -32.106 1.429 22.478 1.00 38.44 233 ASP A C 1
ATOM 1830 O O . ASP A 1 233 ? -30.878 1.325 22.569 1.00 38.44 233 ASP A O 1
ATOM 1834 N N . PRO A 1 234 ? -32.766 0.784 21.490 1.00 48.88 234 PRO A N 1
ATOM 1835 C CA . PRO A 1 234 ? -32.102 -0.085 20.523 1.00 48.88 234 PRO A CA 1
ATOM 1836 C C . PRO A 1 234 ? -31.963 0.613 19.159 1.00 48.88 234 PRO A C 1
ATOM 1838 O O . PRO A 1 234 ? -32.838 0.482 18.305 1.00 48.88 234 PRO A O 1
ATOM 1841 N N . ILE A 1 235 ? -30.860 1.334 18.912 1.00 41.72 235 ILE A N 1
ATOM 1842 C CA . ILE A 1 235 ? -30.659 2.045 17.624 1.00 41.72 235 ILE A CA 1
ATOM 1843 C C . ILE A 1 235 ? -29.645 1.387 16.670 1.00 41.72 235 ILE A C 1
ATOM 1845 O O . ILE A 1 235 ? -29.603 1.739 15.493 1.00 41.72 235 ILE A O 1
ATOM 1849 N N . TYR A 1 236 ? -28.901 0.351 17.060 1.00 45.09 236 TYR A N 1
ATOM 1850 C CA . TYR A 1 236 ? -27.854 -0.186 16.177 1.00 45.09 236 TYR A CA 1
ATOM 1851 C C . TYR A 1 236 ? -28.114 -1.638 15.766 1.00 45.09 236 TYR A C 1
ATOM 1853 O O . TYR A 1 236 ? -27.822 -2.582 16.492 1.00 45.09 236 TYR A O 1
ATOM 1861 N N . LYS A 1 237 ? -28.686 -1.814 14.565 1.00 44.62 237 LYS A N 1
ATOM 1862 C CA . LYS A 1 237 ? -28.778 -3.119 13.892 1.00 44.62 237 LYS A CA 1
ATOM 1863 C C . LYS A 1 237 ? -27.413 -3.519 13.317 1.00 44.62 237 LYS A C 1
ATOM 1865 O O . LYS A 1 237 ? -26.794 -2.746 12.587 1.00 44.62 237 LYS A O 1
ATOM 1870 N N . SER A 1 238 ? -26.987 -4.738 13.638 1.00 46.16 238 SER A N 1
ATOM 1871 C CA . SER A 1 238 ? -25.751 -5.399 13.207 1.00 46.16 238 SER A CA 1
ATOM 1872 C C . SER A 1 238 ? -25.858 -6.016 11.798 1.00 46.16 238 SER A C 1
ATOM 1874 O O . SER A 1 238 ? -26.949 -6.237 11.273 1.00 46.16 238 SER A O 1
ATOM 1876 N N . PHE A 1 239 ? -24.709 -6.273 11.168 1.00 45.06 239 PHE A N 1
ATOM 1877 C CA . PHE A 1 239 ? -24.517 -6.781 9.808 1.00 45.06 239 PHE A CA 1
ATOM 1878 C C . PHE A 1 239 ? -23.452 -7.904 9.719 1.00 45.06 239 PHE A C 1
ATOM 1880 O O . PHE A 1 239 ? -22.596 -8.068 10.583 1.00 45.06 239 PHE A O 1
ATOM 1887 N N . ASN A 1 240 ? -23.497 -8.713 8.659 1.00 39.88 240 ASN A N 1
ATOM 1888 C CA . ASN A 1 240 ? -22.617 -9.868 8.478 1.00 39.88 240 ASN A CA 1
ATOM 1889 C C . ASN A 1 240 ? -21.757 -9.712 7.215 1.00 39.88 240 ASN A C 1
ATOM 1891 O O . ASN A 1 240 ? -22.257 -9.350 6.155 1.00 39.88 240 ASN A O 1
ATOM 1895 N N . PHE A 1 241 ? -20.460 -9.996 7.327 1.00 38.91 241 PHE A N 1
ATOM 1896 C CA . PHE A 1 241 ? -19.423 -9.653 6.343 1.00 38.91 241 PHE A CA 1
ATOM 1897 C C . PHE A 1 241 ? -19.475 -10.464 5.033 1.00 38.91 241 PHE A C 1
ATOM 1899 O O . PHE A 1 241 ? -18.819 -10.109 4.056 1.00 38.91 241 PHE A O 1
ATOM 1906 N N . ALA A 1 242 ? -20.273 -11.536 4.987 1.00 46.81 242 ALA A N 1
ATOM 1907 C CA . ALA A 1 242 ? -20.324 -12.472 3.860 1.00 46.81 242 ALA A CA 1
ATOM 1908 C C . ALA A 1 242 ? -20.832 -11.862 2.536 1.00 46.81 242 ALA A C 1
ATOM 1910 O O . ALA A 1 242 ? -20.652 -12.458 1.481 1.00 46.81 242 ALA A O 1
ATOM 1911 N N . SER A 1 243 ? -21.441 -10.673 2.555 1.00 43.97 243 SER A N 1
ATOM 1912 C CA . SER A 1 243 ? -22.014 -10.037 1.359 1.00 43.97 243 SER A CA 1
ATOM 1913 C C . SER A 1 243 ? -21.039 -9.141 0.580 1.00 43.97 243 SER A C 1
ATOM 1915 O O . SER A 1 243 ? -21.468 -8.411 -0.312 1.00 43.97 243 SER A O 1
ATOM 1917 N N . LEU A 1 244 ? -19.762 -9.095 0.971 1.00 41.41 244 LEU A N 1
ATOM 1918 C CA . LEU A 1 244 ? -18.741 -8.234 0.362 1.00 41.41 244 LEU A CA 1
ATOM 1919 C C . LEU A 1 244 ? -17.943 -8.909 -0.762 1.00 41.41 244 LEU A C 1
ATOM 1921 O O . LEU A 1 244 ? -17.085 -8.258 -1.356 1.00 41.41 244 LEU A O 1
ATOM 1925 N N . MET A 1 245 ? -18.225 -10.176 -1.065 1.00 37.44 245 MET A N 1
ATOM 1926 C CA . MET A 1 245 ? -17.524 -10.935 -2.100 1.00 37.44 245 MET A CA 1
ATOM 1927 C C . MET A 1 245 ? -18.421 -11.143 -3.333 1.00 37.44 245 MET A C 1
ATOM 1929 O O . MET A 1 245 ? -19.538 -11.641 -3.169 1.00 37.44 245 MET A O 1
ATOM 1933 N N . PRO A 1 246 ? -17.985 -10.769 -4.549 1.00 38.78 246 PRO A N 1
ATOM 1934 C CA . PRO A 1 246 ? -18.271 -11.561 -5.742 1.00 38.78 246 PRO A CA 1
ATOM 1935 C C . PRO A 1 246 ? -17.496 -12.887 -5.727 1.00 38.78 246 PRO A C 1
ATOM 1937 O O . PRO A 1 246 ? -16.390 -12.923 -5.136 1.00 38.78 246 PRO A O 1
#

Secondary structure (DSSP, 8-state):
---EEEPTT--EEEE-GGG-EEEEEEEEEEGGGHHHHHHHHHGGG-PBPTT-GGGT-EEEEEEEEEEEEEE--TT-SS-EEEEEEEEEEEESSPPEEETTEEEEEEEEEEEEEEEPP-TT-BSSSTTSSBPPGGG--EEEEEEEEEEEEEEEESS--THHHHTTT-B--S-EE-SSS--EE-TT-EE-PPPEEEEE--TTS--EEEEEEEEEE-TT-SS------SS-------------GGGG--

Foldseek 3Di:
DFDKDWDPPDFDWDADPPRKIKTKTKIKHFQVCQVVVCCVAPNQNGDQDPVCNPLRKGFPDKDKDADADWDDDPPDPDTHGRIIIIITMIISQFFDDDPSKTKDKDKAKDKDKDFDDQPQDAPPDRPHHRDDPVNRDIDIDIFIWIKMKIWFALDDQPVLPVQAQHWAAAWDADDPPRDIAHGQFWGWHRWDKDWDDDVPDRIGIMTMTTTTGDNCGPPDDPPPPPDDDDDDDDDDDHDDPVVRDD

Radius of gyration: 26.69 Å; chains: 1; bounding box: 61×45×85 Å

pLDDT: mean 83.7, std 16.1, range [37.44, 98.12]